Protein AF-0000000072193522 (afdb_homodimer)

Foldseek 3Di:
DDDDPPDDDDDPWWAFKWKWAQAPVRDIATATFRAKDWDDVVLTKIKTKDFCPARSNRRCVNFQWIKIFFAAPVCVVLSVQRHVDGPVVDDSCVVSVWDWDQDPFGRITDTPNGFKMFIFGFDDWDDDDRIIMTMTRTPDMHGHQQQADPVRHGHQLSSFTWTARPVVGDIDTDDDDDDDPPPVVCVVPD/DDDDPPDDDDDPWWAFKWKWAQAPVRDIATATFRAKDWDDVVLTKIKTKDFCVARSNRRCVNFQWIKIFFAAPVCVVLSVQRHVDGPVVDDSCVVSVWDWDQDPFGRITDTPNGFKMFIFGFDDWDDDDRIIMTMTRTPDMHGHQQQADPVRHGHQLSSFTWTARPVVGDIDTDDDDDDDPPPVVCVVPD

Secondary structure (DSSP, 8-state):
-PEEEES----SSEE-EEEEEE-TTS-EEEEEE-SEEEEETTTTEEEEEE-TTSHHHHHHHHHSEEEEEE-BGGGHHHHHHHHHS-TTT--HHHHHT--EEE-SSSSSEEETTSSEEEEEEEEEEEE-SS-EEEEEEEEEEEE-GGGB-TTS-B-HHHH-BPEEETTTTEEEEEEEEEEETTTGGGGGT-/-PEEEES----SSEE-EEEEEE-TTS-EEEEEE-SEEEEETTTTEEEEEE-TTSHHHHHHHHHSEEEEEE-BGGGHHHHHHHHHS-TTT--HHHHHT--EEE-SSSSSEEETTSSEEEEEEEEEEEE-SS-EEEEEEEEEEEE-GGGB-TTS-B-HHHH-BPEEETTTTEEEEEEEEEEETTTGGGGGT-

Nearest PDB structures (foldseek):
  2d5m-assembly1_A-2  TM=9.727E-01  e=1.400E-23  Nitratidesulfovibrio vulgaris str. 'Miyazaki F'
  3bnk-assembly1_A  TM=9.526E-01  e=2.354E-17  Methanosarcina acetivorans
  1eje-assembly1_A-2  TM=9.198E-01  e=7.042E-15  Methanothermobacter thermautotrophicus
  3fge-assembly1_A-2  TM=8.974E-01  e=8.983E-14  Shewanella frigidimarina NCIMB 400
  3e4v-assembly1_B  TM=8.505E-01  e=5.107E-12  Methylobacillus flagellatus KT

Organism: NCBI:txid901

Radius of gyration: 19.43 Å; Cα contacts (8 Å, |Δi|>4): 1117; chains: 2; bounding box: 44×59×45 Å

Structure (mmCIF, N/CA/C/O backbone):
data_AF-0000000072193522-model_v1
#
loop_
_entity.id
_entity.type
_entity.pdbx_description
1 polymer Flavoredoxin
#
loop_
_atom_site.group_PDB
_atom_site.id
_atom_site.type_symbol
_atom_site.label_atom_id
_atom_site.label_alt_id
_atom_site.label_comp_id
_atom_site.label_asym_id
_atom_site.label_entity_id
_atom_site.label_seq_id
_atom_site.pdbx_PDB_ins_code
_atom_site.Cartn_x
_atom_site.Cartn_y
_atom_site.Cartn_z
_atom_site.occupancy
_atom_site.B_iso_or_equiv
_atom_site.auth_seq_id
_atom_site.auth_comp_id
_atom_site.auth_asym_id
_atom_site.auth_atom_id
_atom_site.pdbx_PDB_model_num
ATOM 1 N N . MET A 1 1 ? -17.219 19.438 7.031 1 82.56 1 MET A N 1
ATOM 2 C CA . MET A 1 1 ? -17.172 18.344 7.984 1 82.56 1 MET A CA 1
ATOM 3 C C . MET A 1 1 ? -17.203 17 7.266 1 82.56 1 MET A C 1
ATOM 5 O O . MET A 1 1 ? -18 16.797 6.348 1 82.56 1 MET A O 1
ATOM 9 N N . LYS A 1 2 ? -16.297 16.109 7.566 1 95.44 2 LYS A N 1
ATOM 10 C CA . LYS A 1 2 ? -16.203 14.812 6.906 1 95.44 2 LYS A CA 1
ATOM 11 C C . LYS A 1 2 ? -17.234 13.836 7.457 1 95.44 2 LYS A C 1
ATOM 13 O O . LYS A 1 2 ? -17.562 13.875 8.641 1 95.44 2 LYS A O 1
ATOM 18 N N . LYS A 1 3 ? -17.828 13.07 6.59 1 97.88 3 LYS A N 1
ATOM 19 C CA . LYS A 1 3 ? -18.688 11.977 7.027 1 97.88 3 LYS A CA 1
ATOM 20 C C . LYS A 1 3 ? -17.891 10.891 7.742 1 97.88 3 LYS A C 1
ATOM 22 O O . LYS A 1 3 ? -16.859 10.453 7.25 1 97.88 3 LYS A O 1
ATOM 27 N N . ALA A 1 4 ? -18.391 10.484 8.906 1 98.25 4 ALA A N 1
ATOM 28 C CA . ALA A 1 4 ? -17.766 9.398 9.656 1 98.25 4 ALA A CA 1
ATOM 29 C C . ALA A 1 4 ? -18.219 8.039 9.141 1 98.25 4 ALA A C 1
ATOM 31 O O . ALA A 1 4 ? -19.422 7.773 9.055 1 98.25 4 ALA A O 1
ATOM 32 N N . LEU A 1 5 ? -17.297 7.172 8.812 1 98.19 5 LEU A N 1
ATOM 33 C CA . LEU A 1 5 ? -17.625 5.84 8.312 1 98.19 5 LEU A CA 1
ATOM 34 C C . LEU A 1 5 ? -17.422 4.793 9.406 1 98.19 5 LEU A C 1
ATOM 36 O O . LEU A 1 5 ? -17.766 3.625 9.227 1 98.19 5 LEU A O 1
ATOM 40 N N . GLY A 1 6 ? -16.875 5.18 10.547 1 98.38 6 GLY A N 1
ATOM 41 C CA . GLY A 1 6 ? -16.547 4.227 11.602 1 98.38 6 GLY A CA 1
ATOM 42 C C . GLY A 1 6 ? -15.242 3.502 11.375 1 98.38 6 GLY A C 1
ATOM 43 O O . GLY A 1 6 ? -14.414 3.941 10.578 1 98.38 6 GLY A O 1
ATOM 44 N N . PRO A 1 7 ? -14.961 2.445 12.188 1 98.69 7 PRO A N 1
ATOM 45 C CA . PRO A 1 7 ? -13.719 1.673 12.07 1 98.69 7 PRO A CA 1
ATOM 46 C C . PRO A 1 7 ? -13.742 0.692 10.898 1 98.69 7 PRO A C 1
ATOM 48 O O . PRO A 1 7 ? -14.016 -0.496 11.094 1 98.69 7 PRO A O 1
ATOM 51 N N . VAL A 1 8 ? -13.43 1.144 9.766 1 98.44 8 VAL A N 1
ATOM 52 C CA . VAL A 1 8 ? -13.43 0.326 8.555 1 98.44 8 VAL A CA 1
ATOM 53 C C . VAL A 1 8 ? -12.023 0.281 7.957 1 98.44 8 VAL A C 1
ATOM 55 O O . VAL A 1 8 ? -11.172 1.107 8.297 1 98.44 8 VAL A O 1
ATOM 58 N N . THR A 1 9 ? -11.742 -0.692 7.105 1 98.5 9 THR A N 1
ATOM 59 C CA . THR A 1 9 ? -10.445 -0.867 6.457 1 98.5 9 THR A CA 1
ATOM 60 C C . THR A 1 9 ? -10.43 -0.183 5.094 1 98.5 9 THR A C 1
ATOM 62 O O . THR A 1 9 ? -10.438 -0.851 4.059 1 98.5 9 THR A O 1
ATOM 65 N N . LEU A 1 10 ? -10.43 1.121 5.117 1 98.5 10 LEU A N 1
ATOM 66 C CA . LEU A 1 10 ? -10.469 1.877 3.869 1 98.5 10 LEU A CA 1
ATOM 67 C C . LEU A 1 10 ? -9.305 2.863 3.793 1 98.5 10 LEU A C 1
ATOM 69 O O . LEU A 1 10 ? -9.312 3.889 4.477 1 98.5 10 LEU A O 1
ATOM 73 N N . ALA A 1 11 ? -8.336 2.543 2.977 1 98.5 11 ALA A N 1
ATOM 74 C CA . ALA A 1 11 ? -7.223 3.416 2.607 1 98.5 11 ALA A CA 1
ATOM 75 C C . ALA A 1 11 ? -6.844 3.234 1.142 1 98.5 11 ALA A C 1
ATOM 77 O O . ALA A 1 11 ? -6.863 2.115 0.624 1 98.5 11 ALA A O 1
ATOM 78 N N . TYR A 1 12 ? -6.52 4.309 0.471 1 98.44 12 TYR A N 1
ATOM 79 C CA . TYR A 1 12 ? -6.152 4.23 -0.938 1 98.44 12 TYR A CA 1
ATOM 80 C C . TYR A 1 12 ? -4.746 4.773 -1.165 1 98.44 12 TYR A C 1
ATOM 82 O O . TYR A 1 12 ? -4.301 5.68 -0.458 1 98.44 12 TYR A O 1
ATOM 90 N N . PRO A 1 13 ? -4.07 4.266 -2.146 1 98.06 13 PRO A N 1
ATOM 91 C CA . PRO A 1 13 ? -4.43 3.133 -3.004 1 98.06 13 PRO A CA 1
ATOM 92 C C . PRO A 1 13 ? -4.227 1.784 -2.318 1 98.06 13 PRO A C 1
ATOM 94 O O . PRO A 1 13 ? -3.455 1.685 -1.359 1 98.06 13 PRO A O 1
ATOM 97 N N . MET A 1 14 ? -4.977 0.839 -2.736 1 98.44 14 MET A N 1
ATOM 98 C CA . MET A 1 14 ? -4.742 -0.549 -2.35 1 98.44 14 MET A CA 1
ATOM 99 C C . MET A 1 14 ? -4.254 -1.371 -3.537 1 98.44 14 MET A C 1
ATOM 101 O O . MET A 1 14 ? -4.738 -1.198 -4.66 1 98.44 14 MET A O 1
ATOM 105 N N . PRO A 1 15 ? -3.262 -2.207 -3.289 1 98.44 15 PRO A N 1
ATOM 106 C CA . PRO A 1 15 ? -2.805 -3.098 -4.359 1 98.44 15 PRO A CA 1
ATOM 107 C C . PRO A 1 15 ? -3.732 -4.293 -4.57 1 98.44 15 PRO A C 1
ATOM 109 O O . PRO A 1 15 ? -4.648 -4.516 -3.773 1 98.44 15 PRO A O 1
ATOM 112 N N . ALA A 1 16 ? -3.576 -4.945 -5.66 1 98.38 16 ALA A N 1
ATOM 113 C CA . ALA A 1 16 ? -4.023 -6.316 -5.887 1 98.38 16 ALA A CA 1
ATOM 114 C C . ALA A 1 16 ? -2.85 -7.23 -6.219 1 98.38 16 ALA A C 1
ATOM 116 O O . ALA A 1 16 ? -2.699 -7.672 -7.363 1 98.38 16 ALA A O 1
ATOM 117 N N . PHE A 1 17 ? -2.105 -7.562 -5.203 1 98.81 17 PHE A N 1
ATOM 118 C CA . PHE A 1 17 ? -0.928 -8.406 -5.363 1 98.81 17 PHE A CA 1
ATOM 119 C C . PHE A 1 17 ? -1.33 -9.852 -5.633 1 98.81 17 PHE A C 1
ATOM 121 O O . PHE A 1 17 ? -2.379 -10.305 -5.168 1 98.81 17 PHE A O 1
ATOM 128 N N . LEU A 1 18 ? -0.507 -10.539 -6.359 1 98.75 18 LEU A N 1
ATOM 129 C CA . LEU A 1 18 ? -0.5 -12 -6.32 1 98.75 18 LEU A CA 1
ATOM 130 C C . LEU A 1 18 ? 0.652 -12.516 -5.461 1 98.75 18 LEU A C 1
ATOM 132 O O . LEU A 1 18 ? 1.818 -12.391 -5.844 1 98.75 18 LEU A O 1
ATOM 136 N N . VAL A 1 19 ? 0.323 -13.016 -4.312 1 98.88 19 VAL A N 1
ATOM 137 C CA . VAL A 1 19 ? 1.324 -13.617 -3.438 1 98.88 19 VAL A CA 1
ATOM 138 C C . VAL A 1 19 ? 1.478 -15.102 -3.771 1 98.88 19 VAL A C 1
ATOM 140 O O . VAL A 1 19 ? 0.492 -15.844 -3.805 1 98.88 19 VAL A O 1
ATOM 143 N N . ALA A 1 20 ? 2.701 -15.531 -4.055 1 98.75 20 ALA A N 1
ATOM 144 C CA . ALA A 1 20 ? 2.955 -16.906 -4.488 1 98.75 20 ALA A CA 1
ATOM 145 C C . ALA A 1 20 ? 3.916 -17.609 -3.535 1 98.75 20 ALA A C 1
ATOM 147 O O . ALA A 1 20 ? 4.844 -17 -3.008 1 98.75 20 ALA A O 1
ATOM 148 N N . ALA A 1 21 ? 3.703 -18.844 -3.322 1 98.62 21 ALA A N 1
ATOM 149 C CA . ALA A 1 21 ? 4.531 -19.703 -2.471 1 98.62 21 ALA A CA 1
ATOM 150 C C . ALA A 1 21 ? 4.379 -21.172 -2.852 1 98.62 21 ALA A C 1
ATOM 152 O O . ALA A 1 21 ? 3.414 -21.547 -3.518 1 98.62 21 ALA A O 1
ATOM 153 N N . TYR A 1 22 ? 5.406 -21.984 -2.549 1 98 22 TYR A N 1
ATOM 154 C CA . TYR A 1 22 ? 5.25 -23.438 -2.594 1 98 22 TYR A CA 1
ATOM 155 C C . TYR A 1 22 ? 4.617 -23.953 -1.309 1 98 22 TYR A C 1
ATOM 157 O O . TYR A 1 22 ? 5.004 -23.547 -0.21 1 98 22 TYR A O 1
ATOM 165 N N . ASP A 1 23 ? 3.662 -24.828 -1.468 1 94.75 23 ASP A N 1
ATOM 166 C CA . ASP A 1 23 ? 3.094 -25.438 -0.27 1 94.75 23 ASP A CA 1
ATOM 167 C C . ASP A 1 23 ? 4 -26.547 0.262 1 94.75 23 ASP A C 1
ATOM 169 O O . ASP A 1 23 ? 5.129 -26.703 -0.202 1 94.75 23 ASP A O 1
ATOM 173 N N . GLU A 1 24 ? 3.57 -27.219 1.3 1 92.06 24 GLU A N 1
ATOM 174 C CA . GLU A 1 24 ? 4.383 -28.219 1.976 1 92.06 24 GLU A CA 1
ATOM 175 C C . GLU A 1 24 ? 4.801 -29.328 1.013 1 92.06 24 GLU A C 1
ATOM 177 O O . GLU A 1 24 ? 5.863 -29.938 1.177 1 92.06 24 GLU A O 1
ATOM 182 N N . GLU A 1 25 ? 4.066 -29.562 -0.003 1 93.06 25 GLU A N 1
ATOM 183 C CA . GLU A 1 25 ? 4.34 -30.625 -0.962 1 93.06 25 GLU A CA 1
ATOM 184 C C . GLU A 1 25 ? 5.137 -30.109 -2.156 1 93.06 25 GLU A C 1
ATOM 186 O O . GLU A 1 25 ? 5.453 -30.859 -3.076 1 93.06 25 GLU A O 1
ATOM 191 N N . GLY A 1 26 ? 5.395 -28.844 -2.139 1 94.75 26 GLY A N 1
ATOM 192 C CA . GLY A 1 26 ? 6.184 -28.266 -3.213 1 94.75 26 GLY A CA 1
ATOM 193 C C . GLY A 1 26 ? 5.344 -27.812 -4.395 1 94.75 26 GLY A C 1
ATOM 194 O O . GLY A 1 26 ? 5.879 -27.5 -5.465 1 94.75 26 GLY A O 1
ATOM 195 N N . LYS A 1 27 ? 4.078 -27.781 -4.223 1 95.5 27 LYS A N 1
ATOM 196 C CA . LYS A 1 27 ? 3.189 -27.297 -5.273 1 95.5 27 LYS A CA 1
ATOM 197 C C . LYS A 1 27 ? 3.053 -25.781 -5.234 1 95.5 27 LYS A C 1
ATOM 199 O O . LYS A 1 27 ? 2.906 -25.188 -4.16 1 95.5 27 LYS A O 1
ATOM 204 N N . ALA A 1 28 ? 3.086 -25.188 -6.441 1 97.12 28 ALA A N 1
ATOM 205 C CA . ALA A 1 28 ? 2.955 -23.734 -6.547 1 97.12 28 ALA A CA 1
ATOM 206 C C . ALA A 1 28 ? 1.523 -23.281 -6.258 1 97.12 28 ALA A C 1
ATOM 208 O O . ALA A 1 28 ? 0.567 -23.922 -6.707 1 97.12 28 ALA A O 1
ATOM 209 N N . ASN A 1 29 ? 1.385 -22.25 -5.449 1 96.88 29 ASN A N 1
ATOM 210 C CA . ASN A 1 29 ? 0.102 -21.625 -5.148 1 96.88 29 ASN A CA 1
ATOM 211 C C . ASN A 1 29 ? 0.194 -20.094 -5.199 1 96.88 29 ASN A C 1
ATOM 213 O O . ASN A 1 29 ? 1.269 -19.531 -4.996 1 96.88 29 ASN A O 1
ATOM 217 N N . ILE A 1 30 ? -0.976 -19.484 -5.555 1 97.56 30 ILE A N 1
ATOM 218 C CA . ILE A 1 30 ? -1.055 -18.031 -5.539 1 97.56 30 ILE A CA 1
ATOM 219 C C . ILE A 1 30 ? -2.34 -17.594 -4.844 1 97.56 30 ILE A C 1
ATOM 221 O O . ILE A 1 30 ? -3.303 -18.359 -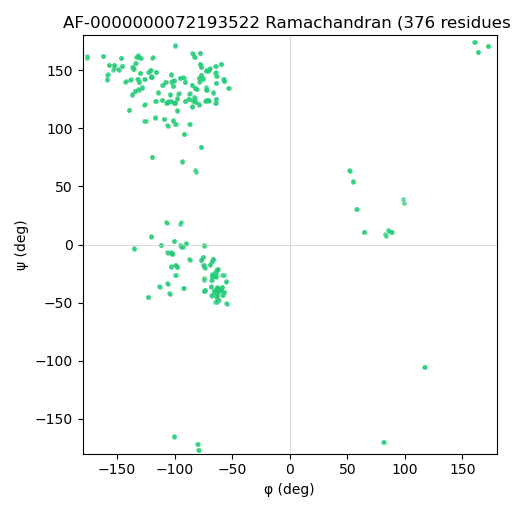4.758 1 97.56 30 ILE A O 1
ATOM 225 N N . MET A 1 31 ? -2.342 -16.438 -4.355 1 97.5 31 MET A N 1
ATOM 226 C CA . MET A 1 31 ? -3.549 -15.766 -3.875 1 97.5 31 MET A CA 1
ATOM 227 C C . MET A 1 31 ? -3.479 -14.258 -4.137 1 97.5 31 MET A C 1
ATOM 229 O O . MET A 1 31 ? -2.389 -13.703 -4.27 1 97.5 31 MET A O 1
ATOM 233 N N . THR A 1 32 ? -4.656 -13.672 -4.254 1 98.12 32 THR A N 1
ATOM 234 C CA . THR A 1 32 ? -4.742 -12.219 -4.363 1 98.12 32 THR A CA 1
ATOM 235 C C . THR A 1 32 ? -4.801 -11.578 -2.98 1 98.12 32 THR A C 1
ATOM 237 O O . THR A 1 32 ? -5.551 -12.023 -2.113 1 98.12 32 THR A O 1
ATOM 240 N N . ALA A 1 33 ? -3.99 -10.609 -2.711 1 98.44 33 ALA A N 1
ATOM 241 C CA . ALA A 1 33 ? -3.957 -9.867 -1.454 1 98.44 33 ALA A CA 1
ATOM 242 C C . ALA A 1 33 ? -3.951 -8.359 -1.705 1 98.44 33 ALA A C 1
ATOM 244 O O . ALA A 1 33 ? -3.176 -7.863 -2.527 1 98.44 33 ALA A O 1
ATOM 245 N N . ALA A 1 34 ? -4.785 -7.656 -0.994 1 98.38 34 ALA A N 1
ATOM 246 C CA . ALA A 1 34 ? -4.871 -6.207 -1.129 1 98.38 34 ALA A CA 1
ATOM 247 C C . ALA A 1 34 ? -4.152 -5.504 0.02 1 98.38 34 ALA A C 1
ATOM 249 O O . ALA A 1 34 ? -4.039 -4.277 0.03 1 98.38 34 ALA A O 1
ATOM 250 N N . TRP A 1 35 ? -3.73 -6.262 1 1 98.56 35 TRP A N 1
ATOM 251 C CA . TRP A 1 35 ? -3.102 -5.695 2.189 1 98.56 35 TRP A CA 1
ATOM 252 C C . TRP A 1 35 ? -1.598 -5.945 2.182 1 98.56 35 TRP A C 1
ATOM 254 O O . TRP A 1 35 ? -1.139 -7.023 2.564 1 98.56 35 TRP A O 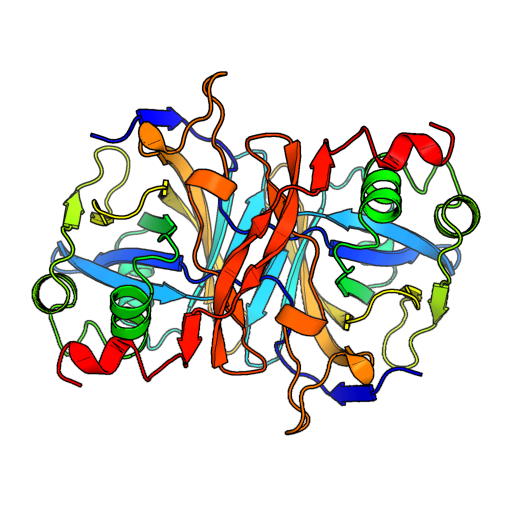1
ATOM 264 N N . GLY A 1 36 ? -0.852 -4.855 1.824 1 98 36 GLY A N 1
ATOM 265 C CA . GLY A 1 36 ? 0.596 -4.977 1.771 1 98 36 GLY A CA 1
ATOM 266 C C . GLY A 1 36 ? 1.275 -3.752 1.187 1 98 36 GLY A C 1
ATOM 267 O O . GLY A 1 36 ? 0.607 -2.834 0.705 1 98 36 GLY A O 1
ATOM 268 N N . GLY A 1 37 ? 2.543 -3.756 1.296 1 98.62 37 GLY A N 1
ATOM 269 C CA . GLY A 1 37 ? 3.381 -2.682 0.787 1 98.62 37 GLY A CA 1
ATOM 270 C C . GLY A 1 37 ? 4.785 -2.695 1.361 1 98.62 37 GLY A C 1
ATOM 271 O O . GLY A 1 37 ? 5.051 -3.385 2.35 1 98.62 37 GLY A O 1
ATOM 272 N N . ILE A 1 38 ? 5.656 -1.923 0.701 1 98.88 38 ILE A N 1
ATOM 273 C CA . ILE A 1 38 ? 7.023 -1.783 1.192 1 98.88 38 ILE A CA 1
ATOM 274 C C . ILE A 1 38 ? 7.004 -1.27 2.631 1 98.88 38 ILE A C 1
ATOM 276 O O . ILE A 1 38 ? 6.219 -0.383 2.969 1 98.88 38 ILE A O 1
ATOM 280 N N . CYS A 1 39 ? 7.984 -1.863 3.479 1 98.88 39 CYS A N 1
ATOM 281 C CA . CYS A 1 39 ? 7.898 -1.456 4.875 1 98.88 39 CYS A CA 1
ATOM 282 C C . CYS A 1 39 ? 9.281 -1.139 5.438 1 98.88 39 CYS A C 1
ATOM 284 O O . CYS A 1 39 ? 9.398 -0.669 6.57 1 98.88 39 CYS A O 1
ATOM 286 N N . CYS A 1 40 ? 10.344 -1.332 4.648 1 98.81 40 CYS A N 1
ATOM 287 C CA . CYS A 1 40 ? 11.688 -1.03 5.125 1 98.81 40 CYS A CA 1
ATOM 288 C C . CYS A 1 40 ? 12.648 -0.821 3.957 1 98.81 40 CYS A C 1
ATOM 290 O O . CYS A 1 40 ? 12.586 -1.543 2.961 1 98.81 40 CYS A O 1
ATOM 292 N N . SER A 1 41 ? 13.578 0.129 4.094 1 98.56 41 SER A N 1
ATOM 293 C CA . SER A 1 41 ? 14.547 0.401 3.037 1 98.56 41 SER A CA 1
ATOM 294 C C . SER A 1 41 ? 15.828 -0.403 3.242 1 98.56 41 SER A C 1
ATOM 296 O O . SER A 1 41 ? 16.438 -0.856 2.275 1 98.56 41 SER A O 1
ATOM 298 N N . ASN A 1 42 ? 16.141 -0.499 4.461 1 98.56 42 ASN A N 1
ATOM 299 C CA . ASN A 1 42 ? 17.359 -1.226 4.801 1 98.56 42 ASN A CA 1
ATOM 300 C C . ASN A 1 42 ? 17.156 -2.094 6.039 1 98.56 42 ASN A C 1
ATOM 302 O O . ASN A 1 42 ? 17.141 -1.586 7.164 1 98.56 42 ASN A O 1
ATOM 306 N N . PRO A 1 43 ? 17.266 -3.482 5.844 1 98.62 43 PRO A N 1
ATOM 307 C CA . PRO A 1 43 ? 17.203 -4.125 4.527 1 98.62 43 PRO A CA 1
ATOM 308 C C . PRO A 1 43 ? 15.875 -3.857 3.812 1 98.62 43 PRO A C 1
ATOM 310 O O . PRO A 1 43 ? 14.875 -3.525 4.453 1 98.62 43 PRO A O 1
ATOM 313 N N . PRO A 1 44 ? 15.906 -3.945 2.459 1 98.88 44 PRO A N 1
ATOM 314 C CA . PRO A 1 44 ? 14.633 -3.771 1.752 1 98.88 44 PRO A CA 1
ATOM 315 C C . PRO A 1 44 ? 13.617 -4.867 2.082 1 98.88 44 PRO A C 1
ATOM 317 O O . PRO A 1 44 ? 13.922 -6.055 1.937 1 98.88 44 PRO A O 1
ATOM 320 N N . CYS A 1 45 ? 12.422 -4.465 2.533 1 98.94 45 CYS A N 1
ATOM 321 C CA . CYS A 1 45 ? 11.398 -5.422 2.926 1 98.94 45 CYS A CA 1
ATOM 322 C C . CYS A 1 45 ? 10.031 -5 2.4 1 98.94 45 CYS A C 1
ATOM 324 O O . CYS A 1 45 ? 9.773 -3.812 2.199 1 98.94 45 CYS A O 1
ATOM 326 N N . ILE A 1 46 ? 9.195 -5.992 2.197 1 98.94 46 ILE A N 1
ATOM 327 C CA . ILE A 1 46 ? 7.781 -5.797 1.919 1 98.94 46 ILE A CA 1
ATOM 328 C C . ILE A 1 46 ? 6.941 -6.605 2.91 1 98.94 46 ILE A C 1
ATOM 330 O O . ILE A 1 46 ? 7.332 -7.703 3.309 1 98.94 46 ILE A O 1
ATOM 334 N N . ALA A 1 47 ? 5.836 -6.012 3.311 1 98.88 47 ALA A N 1
ATOM 335 C CA . ALA A 1 47 ? 4.887 -6.711 4.176 1 98.88 47 ALA A CA 1
ATOM 336 C C . ALA A 1 47 ? 3.623 -7.094 3.408 1 98.88 47 ALA A C 1
ATOM 338 O O . ALA A 1 47 ? 3.137 -6.32 2.576 1 98.88 47 ALA A O 1
ATOM 339 N N . VAL A 1 48 ? 3.09 -8.297 3.656 1 98.94 48 VAL A N 1
ATOM 340 C CA . VAL A 1 48 ? 1.77 -8.719 3.197 1 98.94 48 VAL A CA 1
ATOM 341 C C . VAL A 1 48 ? 0.988 -9.32 4.359 1 98.94 48 VAL A C 1
ATOM 343 O O . VAL A 1 48 ? 1.557 -10.023 5.203 1 98.94 48 VAL A O 1
ATOM 346 N N . SER A 1 49 ? -0.278 -9.039 4.461 1 98.94 49 SER A N 1
ATOM 347 C CA . SER A 1 49 ? -1.122 -9.547 5.539 1 98.94 49 SER A CA 1
ATOM 348 C C . SER A 1 49 ? -2.133 -10.562 5.02 1 98.94 49 SER A C 1
ATOM 350 O O . SER A 1 49 ? -2.926 -10.258 4.129 1 98.94 49 SER A O 1
ATOM 352 N N . LEU A 1 50 ? -2.123 -11.727 5.578 1 98.75 50 LEU A N 1
ATOM 353 C CA . LEU A 1 50 ? -2.959 -12.836 5.137 1 98.75 50 LEU A CA 1
ATOM 354 C C . LEU A 1 50 ? -3.709 -13.453 6.312 1 98.75 50 LEU A C 1
ATOM 356 O O . LEU A 1 50 ? -3.191 -13.5 7.43 1 98.75 50 LEU A O 1
ATOM 360 N N . ARG A 1 51 ? -4.848 -13.93 6.062 1 98.38 51 ARG A N 1
ATOM 361 C CA . ARG A 1 51 ? -5.586 -14.672 7.078 1 98.38 51 ARG A CA 1
ATOM 362 C C . ARG A 1 51 ? -5.043 -16.094 7.227 1 98.38 51 ARG A C 1
ATOM 364 O O . ARG A 1 51 ? -4.676 -16.719 6.238 1 98.38 51 ARG A O 1
ATOM 371 N N . PRO A 1 52 ? -5.078 -16.594 8.422 1 97.38 52 PRO A N 1
ATOM 372 C CA . PRO A 1 52 ? -4.504 -17.922 8.68 1 97.38 52 PRO A CA 1
ATOM 373 C C . PRO A 1 52 ? -5.219 -19.031 7.918 1 97.38 52 PRO A C 1
ATOM 375 O O . PRO A 1 52 ? -4.633 -20.094 7.672 1 97.38 52 PRO A O 1
ATOM 378 N N . GLU A 1 53 ? -6.469 -18.812 7.477 1 95.81 53 GLU A N 1
ATOM 379 C CA . GLU A 1 53 ? -7.246 -19.844 6.797 1 95.81 53 GLU A CA 1
ATOM 380 C C . GLU A 1 53 ? -6.793 -20.016 5.352 1 95.81 53 GLU A C 1
ATOM 382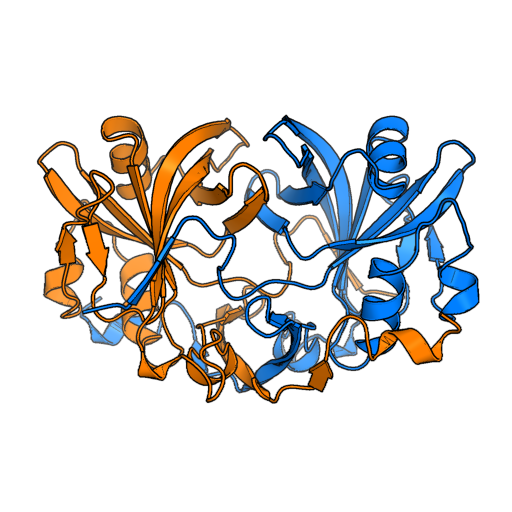 O O . GLU A 1 53 ? -7.148 -21 4.695 1 95.81 53 GLU A O 1
ATOM 387 N N . ARG A 1 54 ? -6.031 -19.078 4.887 1 95.19 54 ARG A N 1
ATOM 388 C CA . ARG A 1 54 ? -5.598 -19.125 3.496 1 95.19 54 ARG A CA 1
ATOM 389 C C . ARG A 1 54 ? -4.5 -20.172 3.305 1 95.19 54 ARG A C 1
ATOM 391 O O . ARG A 1 54 ? -3.617 -20.312 4.156 1 95.19 54 ARG A O 1
ATOM 398 N N . TRP A 1 55 ? -4.52 -20.875 2.17 1 95.88 55 TRP A N 1
ATOM 399 C CA . TRP A 1 55 ? -3.525 -21.875 1.838 1 95.88 55 TRP A CA 1
ATOM 400 C C . TRP A 1 55 ? -2.135 -21.266 1.726 1 95.88 55 TRP A C 1
ATOM 402 O O . TRP A 1 55 ? -1.146 -21.859 2.154 1 95.88 55 TRP A O 1
ATOM 412 N N . THR A 1 56 ? -2.064 -20.109 1.164 1 97.12 56 THR A N 1
ATOM 413 C CA . THR A 1 56 ? -0.8 -19.391 0.996 1 97.12 56 THR A CA 1
ATOM 414 C C . THR A 1 56 ? -0.178 -19.078 2.352 1 97.12 56 THR A C 1
ATOM 416 O O . THR A 1 56 ? 1.046 -19.094 2.498 1 97.12 56 THR A O 1
ATOM 419 N N . HIS A 1 57 ? -1.031 -18.75 3.355 1 98.19 57 HIS A N 1
ATOM 420 C CA . HIS A 1 57 ? -0.544 -18.516 4.711 1 98.19 57 HIS A CA 1
ATOM 421 C C . HIS A 1 57 ? 0.249 -19.719 5.223 1 98.19 57 HIS A C 1
ATOM 423 O O . HIS A 1 57 ? 1.387 -19.562 5.672 1 98.19 57 HIS A O 1
ATOM 429 N N . LYS A 1 58 ? -0.304 -20.891 5.117 1 97.38 58 LYS A N 1
ATOM 430 C CA . LYS A 1 58 ? 0.336 -22.125 5.562 1 97.38 58 LYS A CA 1
ATOM 431 C C . LYS A 1 58 ? 1.618 -22.391 4.781 1 97.38 58 LYS A C 1
ATOM 433 O O . LYS A 1 58 ? 2.613 -22.844 5.348 1 97.38 58 LYS A O 1
ATOM 438 N N . ALA A 1 59 ? 1.565 -22.109 3.527 1 97.94 59 ALA A N 1
ATOM 439 C CA . ALA A 1 59 ? 2.727 -22.312 2.666 1 97.94 59 ALA A CA 1
ATOM 440 C C . ALA A 1 59 ? 3.898 -21.453 3.109 1 97.94 59 ALA A C 1
ATOM 442 O O . ALA A 1 59 ? 5.031 -21.922 3.207 1 97.94 59 ALA A O 1
ATOM 443 N N . ILE A 1 60 ? 3.658 -20.125 3.369 1 98.62 60 ILE A N 1
ATOM 444 C CA . ILE A 1 60 ? 4.699 -19.188 3.762 1 98.62 60 ILE A CA 1
ATOM 445 C C . ILE A 1 60 ? 5.293 -19.609 5.105 1 98.62 60 ILE A C 1
ATOM 447 O O . ILE A 1 60 ? 6.508 -19.531 5.305 1 98.62 60 ILE A O 1
ATOM 451 N N . VAL A 1 61 ? 4.426 -20.047 6.012 1 97.94 61 VAL A N 1
ATOM 452 C CA . VAL A 1 61 ? 4.891 -20.484 7.32 1 97.94 61 VAL A CA 1
ATOM 453 C C . VAL A 1 61 ? 5.805 -21.703 7.164 1 97.94 61 VAL A C 1
ATOM 455 O O . VAL A 1 61 ? 6.855 -21.781 7.797 1 97.94 61 VAL A O 1
ATOM 458 N N . ALA A 1 62 ? 5.469 -22.594 6.289 1 97 62 ALA A N 1
ATOM 459 C CA . ALA A 1 62 ? 6.195 -23.844 6.109 1 97 62 ALA A CA 1
ATOM 460 C C . ALA A 1 62 ? 7.516 -23.609 5.383 1 97 62 ALA A C 1
ATOM 462 O O . ALA A 1 62 ? 8.531 -24.234 5.715 1 97 62 ALA A O 1
ATOM 463 N N . ARG A 1 63 ? 7.539 -22.719 4.363 1 97.62 63 ARG A N 1
ATOM 464 C CA . ARG A 1 63 ? 8.672 -22.625 3.443 1 97.62 63 ARG A CA 1
ATOM 465 C C . ARG A 1 63 ? 9.531 -21.406 3.771 1 97.62 63 ARG A C 1
ATOM 467 O O . ARG A 1 63 ? 10.672 -21.312 3.314 1 97.62 63 ARG A O 1
ATOM 474 N N . ARG A 1 64 ? 9.016 -20.5 4.48 1 98.5 64 ARG A N 1
ATOM 475 C CA . ARG A 1 64 ? 9.68 -19.266 4.91 1 98.5 64 ARG A CA 1
ATOM 476 C C . ARG A 1 64 ? 10.172 -18.469 3.715 1 98.5 64 ARG A C 1
ATOM 478 O O . ARG A 1 64 ? 11.234 -17.844 3.775 1 98.5 64 ARG A O 1
ATOM 485 N N . ALA A 1 65 ? 9.508 -18.547 2.582 1 98.88 65 ALA A N 1
ATOM 486 C CA . ALA A 1 65 ? 9.75 -17.781 1.36 1 98.88 65 ALA A CA 1
ATOM 487 C C . ALA A 1 65 ? 8.453 -17.547 0.595 1 98.88 65 ALA A C 1
ATOM 489 O O . ALA A 1 65 ? 7.523 -18.344 0.671 1 98.88 65 ALA A O 1
ATOM 490 N N . PHE A 1 66 ? 8.383 -16.469 -0.135 1 98.94 66 PHE A N 1
ATOM 491 C CA . PHE A 1 66 ? 7.25 -16.125 -0.993 1 98.94 66 PHE A CA 1
ATOM 492 C C . PHE A 1 66 ? 7.637 -15.07 -2.014 1 98.94 66 PHE A C 1
ATOM 494 O O . PHE A 1 66 ? 8.695 -14.445 -1.9 1 98.94 66 PHE A O 1
ATOM 501 N N . THR A 1 67 ? 6.898 -14.922 -3.025 1 98.94 67 THR A N 1
ATOM 502 C CA . THR A 1 67 ? 7.043 -13.805 -3.953 1 98.94 67 THR A CA 1
ATOM 503 C C . THR A 1 67 ? 5.801 -12.922 -3.936 1 98.94 67 THR A C 1
ATOM 505 O O . THR A 1 67 ? 4.711 -13.383 -3.59 1 98.94 67 THR A O 1
ATOM 508 N N . VAL A 1 68 ? 5.961 -11.695 -4.152 1 98.94 68 VAL A N 1
ATOM 509 C CA . VAL A 1 68 ? 4.891 -10.734 -4.398 1 98.94 68 VAL A CA 1
ATOM 510 C C . VAL A 1 68 ? 4.918 -10.289 -5.859 1 98.94 68 VAL A C 1
ATOM 512 O O . VAL A 1 68 ? 5.812 -9.547 -6.273 1 98.94 68 VAL A O 1
ATOM 515 N N . CYS A 1 69 ? 3.951 -10.742 -6.586 1 98.94 69 CYS A N 1
ATOM 516 C CA . CYS A 1 69 ? 3.828 -10.383 -7.992 1 98.94 69 CYS A CA 1
ATOM 517 C C . CYS A 1 69 ? 2.85 -9.227 -8.18 1 98.94 69 CYS A C 1
ATOM 519 O O . CYS A 1 69 ? 1.758 -9.234 -7.605 1 98.94 69 CYS A O 1
ATOM 521 N N . VAL A 1 70 ? 3.297 -8.219 -8.914 1 98.88 70 VAL A N 1
ATOM 522 C CA . VAL A 1 70 ? 2.473 -7.051 -9.211 1 98.88 70 VAL A CA 1
ATOM 523 C C . VAL A 1 70 ? 1.865 -7.188 -10.609 1 98.88 70 VAL A C 1
ATOM 525 O O . VAL A 1 70 ? 2.541 -6.953 -11.609 1 98.88 70 VAL A O 1
ATOM 528 N N . PRO A 1 71 ? 0.576 -7.523 -10.672 1 98.69 71 PRO A N 1
ATOM 529 C CA . PRO A 1 71 ? -0.07 -7.668 -11.977 1 98.69 71 PRO A CA 1
ATOM 530 C C . PRO A 1 71 ? -0.43 -6.328 -12.617 1 98.69 71 PRO A C 1
ATOM 532 O O . PRO A 1 71 ? -0.557 -5.324 -11.914 1 98.69 71 PRO A O 1
ATOM 535 N N . SER A 1 72 ? -0.535 -6.344 -13.93 1 98.31 72 SER A N 1
ATOM 536 C CA . SER A 1 72 ? -1.021 -5.176 -14.656 1 98.31 72 SER A CA 1
ATOM 537 C C . SER A 1 72 ? -2.545 -5.152 -14.711 1 98.31 72 SER A C 1
ATOM 539 O O . SER A 1 72 ? -3.195 -6.164 -14.445 1 98.31 72 SER A O 1
ATOM 541 N N . ALA A 1 73 ? -3.035 -3.996 -15.062 1 98.06 73 ALA A N 1
ATOM 542 C CA . ALA A 1 73 ? -4.473 -3.799 -15.211 1 98.06 73 ALA A CA 1
ATOM 543 C C . ALA A 1 73 ? -5.066 -4.805 -16.188 1 98.06 73 ALA A C 1
ATOM 545 O O . ALA A 1 73 ? -6.211 -5.234 -16.031 1 98.06 73 ALA A O 1
ATOM 546 N N . ALA A 1 74 ? -4.348 -5.238 -17.188 1 96.38 74 ALA A N 1
ATOM 547 C CA . ALA A 1 74 ? -4.809 -6.172 -18.219 1 96.38 74 ALA A CA 1
ATOM 548 C C . ALA A 1 74 ? -5.078 -7.551 -17.625 1 96.38 74 ALA A C 1
ATOM 550 O O . ALA A 1 74 ? -5.75 -8.383 -18.234 1 96.38 74 ALA A O 1
ATOM 551 N N . GLN A 1 75 ? -4.645 -7.781 -16.438 1 97.12 75 GLN A N 1
ATOM 552 C CA . GLN A 1 75 ? -4.73 -9.102 -15.82 1 97.12 75 GLN A CA 1
ATOM 553 C C . GLN A 1 75 ? -5.801 -9.141 -14.734 1 97.12 75 GLN A C 1
ATOM 555 O O . GLN A 1 75 ? -5.797 -10.039 -13.883 1 97.12 75 GLN A O 1
ATOM 560 N N . ALA A 1 76 ? -6.707 -8.219 -14.742 1 97.75 76 ALA A N 1
ATOM 561 C CA . ALA A 1 76 ? -7.688 -8.031 -13.672 1 97.75 76 ALA A CA 1
ATOM 562 C C . ALA A 1 76 ? -8.508 -9.297 -13.453 1 97.75 76 ALA A C 1
ATOM 564 O O . ALA A 1 76 ? -8.75 -9.695 -12.312 1 97.75 76 ALA A O 1
ATOM 565 N N . ALA A 1 77 ? -8.898 -9.961 -14.5 1 96.44 77 ALA A N 1
ATOM 566 C CA . ALA A 1 77 ? -9.773 -11.125 -14.375 1 96.44 77 ALA A CA 1
ATOM 567 C C . ALA A 1 77 ? -9.047 -12.281 -13.695 1 96.44 77 ALA A C 1
ATOM 569 O O . ALA A 1 77 ? -9.617 -12.961 -12.836 1 96.44 77 ALA A O 1
ATOM 570 N N . MET A 1 78 ? -7.844 -12.531 -14.062 1 95.38 78 MET A N 1
ATOM 571 C CA . MET A 1 78 ? -7.055 -13.617 -13.477 1 95.38 78 MET A CA 1
ATOM 572 C C . MET A 1 78 ? -6.762 -13.336 -12.008 1 95.38 78 MET A C 1
ATOM 574 O O . MET A 1 78 ? -6.812 -14.242 -11.172 1 95.38 78 MET A O 1
ATOM 578 N N . VAL A 1 79 ? -6.445 -12.062 -11.711 1 96.88 79 VAL A N 1
ATOM 579 C CA . VAL A 1 79 ? -6.164 -11.648 -10.336 1 96.88 79 VAL A CA 1
ATOM 580 C C . VAL A 1 79 ? -7.414 -11.836 -9.477 1 96.88 79 VAL A C 1
ATOM 582 O O . VAL A 1 79 ? -7.336 -12.352 -8.359 1 96.88 79 VAL A O 1
ATOM 585 N N . ASP A 1 80 ? -8.531 -11.422 -10.008 1 96.81 80 ASP A N 1
ATOM 586 C CA . ASP A 1 80 ? -9.812 -11.578 -9.32 1 96.81 80 ASP A CA 1
ATOM 587 C C . ASP A 1 80 ? -10.094 -13.047 -9.016 1 96.81 80 ASP A C 1
ATOM 589 O O . ASP A 1 80 ? -10.445 -13.398 -7.883 1 96.81 80 ASP A O 1
ATOM 593 N N . PHE A 1 81 ? -9.859 -13.945 -9.945 1 95.31 81 PHE A N 1
ATOM 594 C CA . PHE A 1 81 ? -10.094 -15.375 -9.805 1 95.31 81 PHE A CA 1
ATOM 595 C C . PHE A 1 81 ? -9.219 -15.961 -8.703 1 95.31 81 PHE A C 1
ATOM 597 O O . PHE A 1 81 ? -9.695 -16.719 -7.855 1 95.31 81 PHE A O 1
ATOM 604 N N . ALA A 1 82 ? -7.98 -15.547 -8.688 1 94.69 82 ALA A N 1
ATOM 605 C CA . ALA A 1 82 ? -7.016 -16.078 -7.723 1 94.69 82 ALA A CA 1
ATOM 606 C C . ALA A 1 82 ? -7.414 -15.719 -6.293 1 94.69 82 ALA A C 1
ATOM 608 O O . ALA A 1 82 ? -7.051 -16.422 -5.348 1 94.69 82 ALA A O 1
ATOM 609 N N . GLY A 1 83 ? -8.18 -14.656 -6.094 1 94 83 GLY A N 1
ATOM 610 C CA . GLY A 1 83 ? -8.641 -14.242 -4.773 1 94 83 GLY A CA 1
ATOM 611 C C . GLY A 1 83 ? -9.93 -14.922 -4.359 1 94 83 GLY A C 1
ATOM 612 O O . GLY A 1 83 ? -10.297 -14.906 -3.182 1 94 83 GLY A O 1
ATOM 613 N N . MET A 1 84 ? -10.57 -15.547 -5.297 1 91.56 84 MET A N 1
ATOM 614 C CA . MET A 1 84 ? -11.898 -16.094 -5.043 1 91.56 84 MET A CA 1
ATOM 615 C C . MET A 1 84 ? -11.82 -17.594 -4.75 1 91.56 84 MET A C 1
ATOM 617 O O . MET A 1 84 ? -12.742 -18.156 -4.168 1 91.56 84 MET A O 1
ATOM 621 N N . VAL A 1 85 ? -10.734 -18.203 -5.109 1 88.19 85 VAL A N 1
ATOM 622 C CA . VAL A 1 85 ? -10.617 -19.656 -5.004 1 88.19 85 VAL A CA 1
ATOM 623 C C . VAL A 1 85 ? -9.461 -20.016 -4.07 1 88.19 85 VAL A C 1
ATOM 625 O O . VAL A 1 85 ? -8.422 -19.344 -4.07 1 88.19 85 VAL A O 1
ATOM 628 N N . SER A 1 86 ? -9.719 -21.109 -3.348 1 87.19 86 SER A N 1
ATOM 629 C CA . SER A 1 86 ? -8.664 -21.594 -2.469 1 87.19 86 SER A CA 1
ATOM 630 C C . SER A 1 86 ? -7.766 -22.609 -3.186 1 87.19 86 SER A C 1
ATOM 632 O O . SER A 1 86 ? -8.25 -23.438 -3.951 1 87.19 86 SER A O 1
ATOM 634 N N . GLY A 1 87 ? -6.5 -22.469 -2.898 1 82 87 GLY A N 1
ATOM 635 C CA . GLY A 1 87 ? -5.551 -23.438 -3.422 1 82 87 GLY A CA 1
ATOM 636 C C . GLY A 1 87 ? -5.793 -24.844 -2.916 1 82 87 GLY A C 1
ATOM 637 O O . GLY A 1 87 ? -5.309 -25.812 -3.506 1 82 87 GLY A O 1
ATOM 638 N N . ALA A 1 88 ? -6.457 -24.922 -1.84 1 82.25 88 ALA A N 1
ATOM 639 C CA . ALA A 1 88 ? -6.809 -26.234 -1.312 1 82.25 88 ALA A CA 1
ATOM 640 C C . ALA A 1 88 ? -7.75 -26.969 -2.262 1 82.25 88 ALA A C 1
ATOM 642 O O . ALA A 1 88 ? -7.77 -28.203 -2.293 1 82.25 88 ALA A O 1
ATOM 643 N N . ARG A 1 89 ? -8.523 -26.203 -3.041 1 81 89 ARG A N 1
ATOM 644 C CA . ARG A 1 89 ? -9.609 -26.797 -3.812 1 81 89 ARG A CA 1
ATOM 645 C C . ARG A 1 89 ? -9.258 -26.859 -5.293 1 81 89 ARG A C 1
ATOM 647 O O . ARG A 1 89 ? -9.992 -27.453 -6.086 1 81 89 ARG A O 1
ATOM 654 N N . GLY A 1 90 ? -8.078 -26.234 -5.613 1 78.94 90 GLY A N 1
ATOM 655 C CA . GLY A 1 90 ? -7.805 -26.25 -7.039 1 78.94 90 GLY A CA 1
ATOM 656 C C . GLY A 1 90 ? -6.461 -25.641 -7.402 1 78.94 90 GLY A C 1
ATOM 657 O O . GLY A 1 90 ? -5.848 -24.953 -6.586 1 78.94 90 GLY A O 1
ATOM 658 N N . ASP A 1 91 ? -6.105 -26.062 -8.633 1 88.31 91 ASP A N 1
ATOM 659 C CA . ASP A 1 91 ? -4.891 -25.531 -9.242 1 88.31 91 ASP A CA 1
ATOM 660 C C . ASP A 1 91 ? -5.176 -24.219 -9.984 1 88.31 91 ASP A C 1
ATOM 662 O O . ASP A 1 91 ? -5.656 -24.25 -11.117 1 88.31 91 ASP A O 1
ATOM 666 N N . LYS A 1 92 ? -4.785 -23.125 -9.352 1 91.12 92 LYS A N 1
ATOM 667 C CA . LYS A 1 92 ? -5.145 -21.812 -9.883 1 91.12 92 LYS A CA 1
ATOM 668 C C . LYS A 1 92 ? -4.316 -21.469 -11.117 1 91.12 92 LYS A C 1
ATOM 670 O O . LYS A 1 92 ? -4.766 -20.719 -11.984 1 91.12 92 LYS A O 1
ATOM 675 N N . PHE A 1 93 ? -3.125 -21.969 -11.164 1 92.62 93 PHE A N 1
ATOM 676 C CA . PHE A 1 93 ? -2.289 -21.75 -12.344 1 92.62 93 PHE A CA 1
ATOM 677 C C . PHE A 1 93 ? -2.91 -22.391 -13.578 1 92.62 93 PHE A C 1
ATOM 679 O O . PHE A 1 93 ? -3.037 -21.75 -14.617 1 92.62 93 PHE A O 1
ATOM 686 N N . SER A 1 94 ? -3.277 -23.625 -13.438 1 89.56 94 SER A N 1
ATOM 687 C CA . SER A 1 94 ? -3.908 -24.312 -14.547 1 89.56 94 SER A CA 1
ATOM 688 C C . SER A 1 94 ? -5.211 -23.641 -14.961 1 89.56 94 SER A C 1
ATOM 690 O O . SER A 1 94 ? -5.488 -23.5 -16.156 1 89.56 94 SER A O 1
ATOM 692 N N . ALA A 1 95 ? -5.988 -23.188 -14.055 1 89.94 95 ALA A N 1
ATOM 693 C CA . ALA A 1 95 ? -7.297 -22.594 -14.32 1 89.94 95 ALA A CA 1
ATOM 694 C C . ALA A 1 95 ? -7.16 -21.25 -15.047 1 89.94 95 ALA A C 1
ATOM 696 O O . ALA A 1 95 ? -7.992 -20.906 -15.883 1 89.94 95 ALA A O 1
ATOM 697 N N . THR A 1 96 ? -6.156 -20.453 -14.758 1 90.88 96 THR A N 1
ATOM 698 C CA . THR A 1 96 ? -6.023 -19.094 -15.273 1 90.88 96 THR A CA 1
ATOM 699 C C . THR A 1 96 ? -5.09 -19.062 -16.484 1 90.88 96 THR A C 1
ATOM 701 O O . THR A 1 96 ? -5.066 -18.094 -17.219 1 90.88 96 THR A O 1
ATOM 704 N N . GLY A 1 97 ? -4.285 -20.078 -16.625 1 91.75 97 GLY A N 1
ATOM 705 C CA . GLY A 1 97 ? -3.283 -20.078 -17.688 1 91.75 97 GLY A CA 1
ATOM 706 C C . GLY A 1 97 ? -2.021 -19.328 -17.312 1 91.75 97 GLY A C 1
ATOM 707 O O . GLY A 1 97 ? -1.15 -19.094 -18.156 1 91.75 97 GLY A O 1
ATOM 708 N N . LEU A 1 98 ? -1.95 -18.938 -16.062 1 95.19 98 LEU A N 1
ATOM 709 C CA . LEU A 1 98 ? -0.73 -18.312 -15.562 1 95.19 98 LEU A CA 1
ATOM 710 C C . LEU A 1 98 ? 0.398 -19.344 -15.461 1 95.19 98 LEU A C 1
ATOM 712 O O . LEU A 1 98 ? 0.146 -20.531 -15.281 1 95.19 98 LEU A O 1
ATOM 716 N N . THR A 1 99 ? 1.608 -18.875 -15.625 1 97.56 99 THR A N 1
ATOM 717 C CA . THR A 1 99 ? 2.773 -19.766 -15.594 1 97.56 99 THR A CA 1
ATOM 718 C C . THR A 1 99 ? 3.545 -19.578 -14.289 1 97.56 99 THR A C 1
ATOM 720 O O . THR A 1 99 ? 3.988 -18.469 -13.969 1 97.56 99 THR A O 1
ATOM 723 N N . ALA A 1 100 ? 3.705 -20.672 -13.555 1 97.88 100 ALA A N 1
ATOM 724 C CA . ALA A 1 100 ? 4.551 -20.672 -12.367 1 97.88 100 ALA A CA 1
ATOM 725 C C . ALA A 1 100 ? 6.016 -20.891 -12.734 1 97.88 100 ALA A C 1
ATOM 727 O O . ALA A 1 100 ? 6.352 -21.875 -13.391 1 97.88 100 ALA A O 1
ATOM 728 N N . VAL A 1 101 ? 6.867 -19.984 -12.352 1 98.25 101 VAL A N 1
ATOM 729 C CA . VAL A 1 101 ? 8.305 -20.109 -12.57 1 98.25 101 VAL A CA 1
ATOM 730 C C . VAL A 1 101 ? 9.023 -20.234 -11.234 1 98.25 101 VAL A C 1
ATOM 732 O O . VAL A 1 101 ? 8.75 -19.484 -10.297 1 98.25 101 VAL A O 1
ATOM 735 N N . ARG A 1 102 ? 9.883 -21.203 -11.109 1 98.12 102 ARG A N 1
ATOM 736 C CA . ARG A 1 102 ? 10.664 -21.344 -9.883 1 98.12 102 ARG A CA 1
ATOM 737 C C . ARG A 1 102 ? 11.719 -20.234 -9.773 1 98.12 102 ARG A C 1
ATOM 739 O O . ARG A 1 102 ? 12.516 -20.047 -10.695 1 98.12 102 ARG A O 1
ATOM 746 N N . SER A 1 103 ? 11.703 -19.5 -8.703 1 98.12 103 SER A N 1
ATOM 747 C CA . SER A 1 103 ? 12.734 -18.5 -8.438 1 98.12 103 SER A CA 1
ATOM 748 C C . SER A 1 103 ? 14.102 -19.141 -8.273 1 98.12 103 SER A C 1
ATOM 750 O O . SER A 1 103 ? 14.211 -20.234 -7.703 1 98.12 103 SER A O 1
ATOM 752 N N . THR A 1 104 ? 15.133 -18.484 -8.719 1 97.25 104 THR A N 1
ATOM 753 C CA . THR A 1 104 ? 16.5 -18.953 -8.516 1 97.25 104 THR A CA 1
ATOM 754 C C . THR A 1 104 ? 17.094 -18.344 -7.258 1 97.25 104 THR A C 1
ATOM 756 O O . THR A 1 104 ? 18.219 -18.688 -6.863 1 97.25 104 THR A O 1
ATOM 759 N N . VAL A 1 105 ? 16.344 -17.484 -6.57 1 97.56 105 VAL A N 1
ATOM 760 C CA . VAL A 1 105 ? 16.875 -16.672 -5.477 1 97.56 105 VAL A CA 1
ATOM 761 C C . VAL A 1 105 ? 16.25 -17.109 -4.156 1 97.56 105 VAL A C 1
ATOM 763 O O . VAL A 1 105 ? 16.906 -17.078 -3.111 1 97.56 105 VAL A O 1
ATOM 766 N N . VAL A 1 106 ? 15.008 -17.469 -4.199 1 98.62 106 VAL A N 1
ATOM 767 C CA . VAL A 1 106 ? 14.281 -17.891 -3.006 1 98.62 106 VAL A CA 1
ATOM 768 C C . VAL A 1 106 ? 13.523 -19.188 -3.295 1 98.62 106 VAL A C 1
ATOM 770 O O . VAL A 1 106 ? 13.25 -19.5 -4.453 1 98.62 106 VAL A O 1
ATOM 773 N N . ASP A 1 107 ? 13.125 -19.906 -2.287 1 98.62 107 ASP A N 1
ATOM 774 C CA . ASP A 1 107 ? 12.344 -21.125 -2.424 1 98.62 107 ASP A CA 1
ATOM 775 C C . ASP A 1 107 ? 10.859 -20.812 -2.602 1 98.62 107 ASP A C 1
ATOM 777 O O . ASP A 1 107 ? 10.031 -21.234 -1.793 1 98.62 107 ASP A O 1
ATOM 781 N N . ALA A 1 108 ? 10.508 -20.172 -3.643 1 98.81 108 ALA A N 1
ATOM 782 C CA . ALA A 1 108 ? 9.141 -19.797 -3.979 1 98.81 108 ALA A CA 1
ATOM 783 C C . ALA A 1 108 ? 8.969 -19.641 -5.488 1 98.81 108 ALA A C 1
ATOM 785 O O . ALA A 1 108 ? 9.93 -19.359 -6.203 1 98.81 108 ALA A O 1
ATOM 786 N N . PRO A 1 109 ? 7.793 -19.891 -5.98 1 98.62 109 PRO A N 1
ATOM 787 C CA . PRO A 1 109 ? 7.477 -19.578 -7.379 1 98.62 109 PRO A CA 1
ATOM 788 C C . PRO A 1 109 ? 7.094 -18.125 -7.594 1 98.62 109 PRO A C 1
ATOM 790 O O . PRO A 1 109 ? 6.832 -17.391 -6.629 1 98.62 109 PRO A O 1
ATOM 793 N N . TYR A 1 110 ? 7.168 -17.672 -8.82 1 98.56 110 TYR A N 1
ATOM 794 C CA . TYR A 1 110 ? 6.523 -16.422 -9.18 1 98.56 110 TYR A CA 1
ATOM 795 C C . TYR A 1 110 ? 5.711 -16.578 -10.461 1 98.56 110 TYR A C 1
ATOM 797 O O . TYR A 1 110 ? 5.797 -17.609 -11.141 1 98.56 110 TYR A O 1
ATOM 805 N N . VAL A 1 111 ? 4.812 -15.648 -10.719 1 98.5 111 VAL A N 1
ATOM 806 C CA . VAL A 1 111 ? 3.955 -15.641 -11.898 1 98.5 111 VAL A CA 1
ATOM 807 C C . VAL A 1 111 ? 4.688 -14.984 -13.07 1 98.5 111 VAL A C 1
ATOM 809 O O . VAL A 1 111 ? 4.941 -13.773 -13.047 1 98.5 111 VAL A O 1
ATOM 812 N N . ASP A 1 112 ? 4.883 -15.68 -14.078 1 98.25 112 ASP A N 1
ATOM 813 C CA . ASP A 1 112 ? 5.699 -15.219 -15.203 1 98.25 112 ASP A CA 1
ATOM 814 C C . ASP A 1 112 ? 5.066 -14 -15.875 1 98.25 112 ASP A C 1
ATOM 816 O O . ASP A 1 112 ? 5.773 -13.094 -16.328 1 98.25 112 ASP A O 1
ATOM 820 N N . GLU A 1 113 ? 3.811 -13.984 -16 1 98.06 113 GLU A N 1
ATOM 821 C CA . GLU A 1 113 ? 3.086 -12.984 -16.797 1 98.06 113 GLU A CA 1
ATOM 822 C C . GLU A 1 113 ? 3.041 -11.641 -16.078 1 98.06 113 GLU A C 1
ATOM 824 O O . GLU A 1 113 ? 2.707 -10.625 -16.672 1 98.06 113 GLU A O 1
ATOM 829 N N . CYS A 1 114 ? 3.303 -11.602 -14.75 1 98.56 114 CYS A N 1
ATOM 830 C CA . CYS A 1 114 ? 3.281 -10.336 -14.023 1 98.56 114 CYS A CA 1
ATOM 831 C C . CYS A 1 114 ? 4.488 -9.477 -14.383 1 98.56 114 CYS A C 1
ATOM 833 O O . CYS A 1 114 ? 5.621 -9.961 -14.375 1 98.56 114 CYS A O 1
ATOM 835 N N . PRO A 1 115 ? 4.305 -8.242 -14.664 1 98.69 115 PRO A N 1
ATOM 836 C CA . PRO A 1 115 ? 5.406 -7.391 -15.117 1 98.69 115 PRO A CA 1
ATOM 837 C C . PRO A 1 115 ? 6.453 -7.148 -14.031 1 98.69 115 PRO A C 1
ATOM 839 O O . PRO A 1 115 ? 7.605 -6.836 -14.336 1 98.69 115 PRO A O 1
ATOM 842 N N . LEU A 1 116 ? 6.141 -7.215 -12.82 1 98.81 116 LEU A N 1
ATOM 843 C CA . LEU A 1 116 ? 7.008 -6.918 -11.688 1 98.81 116 LEU A CA 1
ATOM 844 C C . LEU A 1 116 ? 6.883 -7.992 -10.609 1 98.81 116 LEU A C 1
ATOM 846 O O . LEU A 1 116 ? 5.77 -8.367 -10.227 1 98.81 116 LEU A O 1
ATOM 850 N N . VAL A 1 117 ? 8.016 -8.5 -10.109 1 98.88 117 VAL A N 1
ATOM 851 C CA . VAL A 1 117 ? 8.031 -9.586 -9.141 1 98.88 117 VAL A CA 1
ATOM 852 C C . VAL A 1 117 ? 9.062 -9.297 -8.047 1 98.88 117 VAL A C 1
ATOM 854 O O . VAL A 1 117 ? 10.203 -8.945 -8.352 1 98.88 117 VAL A O 1
ATOM 857 N N . LEU A 1 118 ? 8.68 -9.375 -6.828 1 98.94 118 LEU A N 1
ATOM 858 C CA . LEU A 1 118 ? 9.578 -9.305 -5.68 1 98.94 118 LEU A CA 1
ATOM 859 C C . LEU A 1 118 ? 9.812 -10.688 -5.082 1 98.94 118 LEU A C 1
ATOM 861 O O . LEU A 1 118 ? 8.859 -11.398 -4.762 1 98.94 118 LEU A O 1
ATOM 865 N N . GLU A 1 119 ? 11 -11.109 -4.98 1 98.94 119 GLU A N 1
ATOM 866 C CA . GLU A 1 119 ? 11.391 -12.391 -4.406 1 98.94 119 GLU A CA 1
ATOM 867 C C . GLU A 1 119 ? 11.883 -12.227 -2.967 1 98.94 119 GLU A C 1
ATOM 869 O O . GLU A 1 119 ? 12.883 -11.555 -2.721 1 98.94 119 GLU A O 1
ATOM 874 N N . CYS A 1 120 ? 11.203 -12.945 -2.047 1 98.94 120 CYS A N 1
ATOM 875 C CA . CYS A 1 120 ? 11.352 -12.562 -0.648 1 98.94 120 CYS A CA 1
ATOM 876 C C . CYS A 1 120 ? 11.641 -13.781 0.223 1 98.94 120 CYS A C 1
ATOM 878 O O . CYS A 1 120 ? 11.07 -14.852 0.015 1 98.94 120 CYS A O 1
ATOM 880 N N . GLU A 1 121 ? 12.477 -13.547 1.169 1 98.88 121 GLU A N 1
ATOM 881 C CA . GLU A 1 121 ? 12.633 -14.453 2.303 1 98.88 121 GLU A CA 1
ATOM 882 C C . GLU A 1 121 ? 11.906 -13.938 3.535 1 98.88 121 GLU A C 1
ATOM 884 O O . GLU A 1 121 ? 11.969 -12.742 3.844 1 98.88 121 GLU A O 1
ATOM 889 N N . LEU A 1 122 ? 11.203 -14.828 4.254 1 98.81 122 LEU A N 1
ATOM 890 C CA . LEU A 1 122 ? 10.461 -14.406 5.438 1 98.81 122 LEU A CA 1
ATOM 891 C C . LEU A 1 122 ? 11.414 -13.883 6.512 1 98.81 122 LEU A C 1
ATOM 893 O O . LEU A 1 122 ? 12.312 -14.594 6.949 1 98.81 122 LEU A O 1
ATOM 897 N N . GLN A 1 123 ? 11.188 -12.68 6.871 1 98.38 123 GLN A N 1
ATOM 898 C CA . GLN A 1 123 ? 12.055 -12.031 7.852 1 98.38 123 GLN A CA 1
ATOM 899 C C . GLN A 1 123 ? 11.367 -11.945 9.211 1 98.38 123 GLN A C 1
ATOM 901 O O . GLN A 1 123 ? 12.016 -12.086 10.25 1 98.38 123 GLN A O 1
ATOM 906 N N . ALA A 1 124 ? 10.117 -11.617 9.258 1 98.25 124 ALA A N 1
ATOM 907 C CA . ALA A 1 124 ? 9.375 -11.438 10.5 1 98.25 124 ALA A CA 1
ATOM 908 C C . ALA A 1 124 ? 7.883 -11.711 10.297 1 98.25 124 ALA A C 1
ATOM 910 O O . ALA A 1 124 ? 7.391 -11.68 9.164 1 98.25 124 ALA A O 1
ATOM 911 N N . THR A 1 125 ? 7.266 -12.086 11.367 1 98.38 125 THR A N 1
ATOM 912 C CA . THR A 1 125 ? 5.82 -12.297 11.398 1 98.38 125 THR A CA 1
ATOM 913 C C . THR A 1 125 ? 5.188 -11.531 12.555 1 98.38 125 THR A C 1
ATOM 915 O O . THR A 1 125 ? 5.738 -11.492 13.656 1 98.38 125 THR A O 1
ATOM 918 N N . LEU A 1 126 ? 4.102 -10.867 12.289 1 98.31 126 LEU A N 1
ATOM 919 C CA . LEU A 1 126 ? 3.352 -10.148 13.312 1 98.31 126 LEU A CA 1
ATOM 920 C C . LEU A 1 126 ? 1.89 -10.586 13.32 1 98.31 126 LEU A C 1
ATOM 922 O O . LEU A 1 126 ? 1.191 -10.445 12.312 1 98.31 126 LEU A O 1
ATOM 926 N N . GLU A 1 127 ? 1.407 -11.094 14.438 1 98.12 127 GLU A N 1
ATOM 927 C CA . GLU A 1 127 ? -0.002 -11.438 14.594 1 98.12 127 GLU A CA 1
ATOM 928 C C . GLU A 1 127 ? -0.833 -10.211 14.953 1 98.12 127 GLU A C 1
ATOM 930 O O . GLU A 1 127 ? -0.57 -9.547 15.953 1 98.12 127 GLU A O 1
ATOM 935 N N . LEU A 1 128 ? -1.896 -9.828 14.156 1 98.06 128 LEU A N 1
ATOM 936 C CA . LEU A 1 128 ? -2.613 -8.57 14.312 1 98.06 128 LEU A CA 1
ATOM 937 C C . LEU A 1 128 ? -4.09 -8.82 14.602 1 98.06 128 LEU A C 1
ATOM 939 O O . LEU A 1 128 ? -4.875 -7.875 14.695 1 98.06 128 LEU A O 1
ATOM 943 N N . GLY A 1 129 ? -4.555 -10 14.805 1 97.75 129 GLY A N 1
ATOM 944 C CA . GLY A 1 129 ? -5.953 -10.367 14.945 1 97.75 129 GLY A CA 1
ATOM 945 C C . GLY A 1 129 ? -6.426 -11.32 13.859 1 97.75 129 GLY A C 1
ATOM 946 O O . GLY A 1 129 ? -6.008 -12.484 13.82 1 97.75 129 GLY A O 1
ATOM 947 N N . SER A 1 130 ? -7.207 -10.75 12.93 1 98.5 130 SER A N 1
ATOM 948 C CA . SER A 1 130 ? -7.723 -11.602 11.867 1 98.5 130 SER A CA 1
ATOM 949 C C . SER A 1 130 ? -6.629 -11.969 10.867 1 98.5 130 SER A C 1
ATOM 951 O O . SER A 1 130 ? -6.77 -12.93 10.102 1 98.5 130 SER A O 1
ATOM 953 N N . HIS A 1 131 ? -5.566 -11.148 10.875 1 98.75 131 HIS A N 1
ATOM 954 C CA . HIS A 1 131 ? -4.516 -11.352 9.883 1 98.75 131 HIS A CA 1
ATOM 955 C C . HIS A 1 131 ? -3.164 -11.578 10.547 1 98.75 131 HIS A C 1
ATOM 957 O O . HIS A 1 131 ? -2.924 -11.086 11.656 1 98.75 131 HIS A O 1
ATOM 963 N N . THR A 1 132 ? -2.379 -12.352 9.891 1 98.75 132 THR A N 1
ATOM 964 C CA . THR A 1 132 ? -0.938 -12.398 10.117 1 98.75 132 THR A CA 1
ATOM 965 C C . THR A 1 132 ? -0.204 -11.539 9.086 1 98.75 132 THR A C 1
ATOM 967 O O . THR A 1 132 ? -0.402 -11.695 7.883 1 98.75 132 THR A O 1
ATOM 970 N N . GLN A 1 133 ? 0.574 -10.656 9.586 1 98.88 133 GLN A N 1
ATOM 971 C CA . GLN A 1 133 ? 1.435 -9.906 8.68 1 98.88 133 GLN A CA 1
ATOM 972 C C . GLN A 1 133 ? 2.787 -10.594 8.516 1 98.88 133 GLN A C 1
ATOM 974 O O . GLN A 1 133 ? 3.482 -10.859 9.5 1 98.88 133 GLN A O 1
ATOM 979 N N . PHE A 1 134 ? 3.152 -10.898 7.281 1 98.94 134 PHE A N 1
ATOM 980 C CA . PHE A 1 134 ? 4.453 -11.453 6.926 1 98.94 134 PHE A CA 1
ATOM 981 C C . PHE A 1 134 ? 5.363 -10.375 6.355 1 98.94 134 PHE A C 1
ATOM 983 O O . PHE A 1 134 ? 5.004 -9.695 5.391 1 98.94 134 PHE A O 1
ATOM 990 N N . VAL A 1 135 ? 6.512 -10.195 6.992 1 98.94 135 VAL A N 1
ATOM 991 C CA . VAL A 1 135 ? 7.543 -9.297 6.473 1 98.94 135 VAL A CA 1
ATOM 992 C C . VAL A 1 135 ? 8.594 -10.102 5.711 1 98.94 135 VAL A C 1
ATOM 994 O O . VAL A 1 135 ? 9.258 -10.969 6.289 1 98.94 135 VAL A O 1
ATOM 997 N N . GLY A 1 136 ? 8.656 -9.844 4.445 1 98.94 136 GLY A N 1
ATOM 998 C CA . GLY A 1 136 ? 9.656 -10.5 3.613 1 98.94 136 GLY A CA 1
ATOM 999 C C . GLY A 1 136 ? 10.82 -9.602 3.256 1 98.94 136 GLY A C 1
ATOM 1000 O O . GLY A 1 136 ? 10.633 -8.484 2.781 1 98.94 136 GLY A O 1
ATOM 1001 N N . ARG A 1 137 ? 12 -10.086 3.482 1 98.88 137 ARG A N 1
ATOM 1002 C CA . ARG A 1 137 ? 13.195 -9.43 2.959 1 98.88 137 ARG A CA 1
ATOM 1003 C C . ARG A 1 137 ? 13.32 -9.641 1.452 1 98.88 137 ARG A C 1
ATOM 1005 O O . ARG A 1 137 ? 13.32 -10.773 0.975 1 98.88 137 ARG A O 1
ATOM 1012 N N . ILE A 1 138 ? 13.398 -8.539 0.715 1 98.94 138 ILE A N 1
ATOM 1013 C CA . ILE A 1 138 ? 13.492 -8.602 -0.74 1 98.94 138 ILE A CA 1
ATOM 1014 C C . ILE A 1 138 ? 14.922 -8.945 -1.15 1 98.94 138 ILE A C 1
ATOM 1016 O O . ILE A 1 138 ? 15.859 -8.188 -0.867 1 98.94 138 ILE A O 1
ATOM 1020 N N . LEU A 1 139 ? 15.047 -9.992 -1.819 1 98.94 139 LEU A N 1
ATOM 1021 C CA . LEU A 1 139 ? 16.375 -10.383 -2.283 1 98.94 139 LEU A CA 1
ATOM 1022 C C . LEU A 1 139 ? 16.578 -9.984 -3.74 1 98.94 139 LEU A C 1
ATOM 1024 O O . LEU A 1 139 ? 17.719 -9.789 -4.18 1 98.94 139 LEU A O 1
ATOM 1028 N N . ASN A 1 140 ? 15.508 -9.898 -4.441 1 98.88 140 ASN A N 1
ATOM 1029 C CA . ASN A 1 140 ? 15.547 -9.477 -5.84 1 98.88 140 ASN A CA 1
ATOM 1030 C C . ASN A 1 140 ? 14.188 -8.953 -6.305 1 98.88 140 ASN A C 1
ATOM 1032 O O . ASN A 1 140 ? 13.148 -9.414 -5.836 1 98.88 140 ASN A O 1
ATOM 1036 N N . VAL A 1 141 ? 14.273 -7.992 -7.172 1 98.88 141 VAL A N 1
ATOM 1037 C CA . VAL A 1 141 ? 13.102 -7.555 -7.934 1 98.88 141 VAL A CA 1
ATOM 1038 C C . VAL A 1 141 ? 13.328 -7.812 -9.422 1 98.88 141 VAL A C 1
ATOM 1040 O O . VAL A 1 141 ? 14.359 -7.43 -9.977 1 98.88 141 VAL A O 1
ATOM 1043 N N . GLY A 1 142 ? 12.43 -8.547 -9.992 1 98.75 142 GLY A N 1
ATOM 1044 C CA . GLY A 1 142 ? 12.438 -8.75 -11.43 1 98.75 142 GLY A CA 1
ATOM 1045 C C . GLY A 1 142 ? 11.398 -7.914 -12.156 1 98.75 142 GLY A C 1
ATOM 1046 O O . GLY A 1 142 ? 10.273 -7.758 -11.672 1 98.75 142 GLY A O 1
ATOM 1047 N N . ILE A 1 143 ? 11.773 -7.371 -13.336 1 98.75 143 ILE A N 1
ATOM 1048 C CA . ILE A 1 143 ? 10.844 -6.516 -14.062 1 98.75 143 ILE A CA 1
ATOM 1049 C C . ILE A 1 143 ? 10.906 -6.84 -15.555 1 98.75 143 ILE A C 1
ATOM 1051 O O . ILE A 1 143 ? 11.984 -7.129 -16.094 1 98.75 143 ILE A O 1
ATOM 1055 N N . GLU A 1 144 ? 9.734 -6.809 -16.203 1 98.56 144 GLU A N 1
ATOM 1056 C CA . GLU A 1 144 ? 9.711 -6.895 -17.656 1 98.56 144 GLU A CA 1
ATOM 1057 C C . GLU A 1 144 ? 10.391 -5.688 -18.297 1 98.56 144 GLU A C 1
ATOM 1059 O O . GLU A 1 144 ? 10.133 -4.547 -17.906 1 98.56 144 GLU A O 1
ATOM 1064 N N . THR A 1 145 ? 11.133 -5.902 -19.312 1 97.75 145 THR A N 1
ATOM 1065 C CA . THR A 1 145 ? 11.969 -4.859 -19.891 1 97.75 145 THR A CA 1
ATOM 1066 C C . THR A 1 145 ? 11.102 -3.779 -20.547 1 97.75 145 THR A C 1
ATOM 1068 O O . THR A 1 145 ? 11.477 -2.604 -20.562 1 97.75 145 THR A O 1
ATOM 1071 N N . ASP A 1 146 ? 9.977 -4.16 -21.031 1 97.19 146 ASP A N 1
ATOM 1072 C CA . ASP A 1 146 ? 9.109 -3.199 -21.703 1 97.19 146 ASP A CA 1
ATOM 1073 C C . ASP A 1 146 ? 8.422 -2.285 -20.688 1 97.19 146 ASP A C 1
ATOM 1075 O O . ASP A 1 146 ? 7.703 -1.356 -21.078 1 97.19 146 ASP A O 1
ATOM 1079 N N . CYS A 1 147 ? 8.672 -2.467 -19.422 1 97.88 147 CYS A N 1
ATOM 1080 C CA . CYS A 1 147 ? 8.109 -1.635 -18.359 1 97.88 147 CYS A CA 1
ATOM 1081 C C . CYS A 1 147 ? 9.125 -0.617 -17.875 1 97.88 147 CYS A C 1
ATOM 1083 O O . CYS A 1 147 ? 8.867 0.114 -16.906 1 97.88 147 CYS A O 1
ATOM 1085 N N . LEU A 1 148 ? 10.242 -0.628 -18.5 1 97.62 148 LEU A N 1
ATOM 1086 C CA . LEU A 1 148 ? 11.258 0.387 -18.234 1 97.62 148 LEU A CA 1
ATOM 1087 C C . LEU A 1 148 ? 11.102 1.562 -19.203 1 97.62 148 LEU A C 1
ATOM 1089 O O . LEU A 1 148 ? 10.703 1.38 -20.344 1 97.62 148 LEU A O 1
ATOM 1093 N N . ASN A 1 149 ? 11.359 2.742 -18.703 1 95.88 149 ASN A N 1
ATOM 1094 C CA . ASN A 1 149 ? 11.344 3.893 -19.594 1 95.88 149 ASN A CA 1
ATOM 1095 C C . ASN A 1 149 ? 12.641 4.008 -20.391 1 95.88 149 ASN A C 1
ATOM 1097 O O . ASN A 1 149 ? 13.492 3.121 -20.328 1 95.88 149 ASN A O 1
ATOM 1101 N N . GLU A 1 150 ? 12.789 5.125 -21.109 1 95.5 150 GLU A N 1
ATOM 1102 C CA . GLU A 1 150 ? 13.93 5.309 -22 1 95.5 150 GLU A CA 1
ATOM 1103 C C . GLU A 1 150 ? 15.234 5.395 -21.219 1 95.5 150 GLU A C 1
ATOM 1105 O O . GLU A 1 150 ? 16.297 5.027 -21.734 1 95.5 150 GLU A O 1
ATOM 1110 N N . SER A 1 151 ? 15.188 5.832 -19.984 1 95.81 151 SER A N 1
ATOM 1111 C CA . SER A 1 151 ? 16.375 5.977 -19.141 1 95.81 151 SER A CA 1
ATOM 1112 C C . SER A 1 151 ? 16.656 4.695 -18.359 1 95.81 151 SER A C 1
ATOM 1114 O O . SER A 1 151 ? 17.562 4.66 -17.531 1 95.81 151 SER A O 1
ATOM 1116 N N . GLY A 1 152 ? 15.812 3.648 -18.562 1 96.25 152 GLY A N 1
ATOM 1117 C CA . GLY A 1 152 ? 16.047 2.363 -17.922 1 96.25 152 GLY A CA 1
ATOM 1118 C C . GLY A 1 152 ? 15.453 2.285 -16.531 1 96.25 152 GLY A C 1
ATOM 1119 O O . GLY A 1 152 ? 15.789 1.389 -15.75 1 96.25 152 GLY A O 1
ATOM 1120 N N . GLN A 1 153 ? 14.625 3.23 -16.172 1 97 153 GLN A N 1
ATOM 1121 C CA . GLN A 1 153 ? 13.977 3.219 -14.859 1 97 153 GLN A CA 1
ATOM 1122 C C . GLN A 1 153 ? 12.594 2.59 -14.93 1 97 153 GLN A C 1
ATOM 1124 O O . GLN A 1 153 ? 11.883 2.758 -15.93 1 97 153 GLN A O 1
ATOM 1129 N N . PRO A 1 154 ? 12.227 1.843 -13.883 1 98.12 154 PRO A N 1
ATOM 1130 C CA . PRO A 1 154 ? 10.852 1.334 -13.859 1 98.12 154 PRO A CA 1
ATOM 1131 C C . PRO A 1 154 ? 9.812 2.436 -14.047 1 98.12 154 PRO A C 1
ATOM 1133 O O . PRO A 1 154 ? 9.938 3.514 -13.453 1 98.12 154 PRO A O 1
ATOM 1136 N N . ASP A 1 155 ? 8.836 2.189 -14.883 1 97 155 ASP A N 1
ATOM 1137 C CA . ASP A 1 155 ? 7.781 3.141 -15.211 1 97 155 ASP A CA 1
ATOM 1138 C C . ASP A 1 155 ? 6.414 2.611 -14.789 1 97 155 ASP A C 1
ATOM 1140 O O . ASP A 1 155 ? 5.859 1.718 -15.43 1 97 155 ASP A O 1
ATOM 1144 N N . MET A 1 156 ? 5.84 3.24 -13.727 1 97.69 156 MET A N 1
ATOM 1145 C CA . MET A 1 156 ? 4.57 2.768 -13.18 1 97.69 156 MET A CA 1
ATOM 1146 C C . MET A 1 156 ? 3.473 2.812 -14.234 1 97.69 156 MET A C 1
ATOM 1148 O O .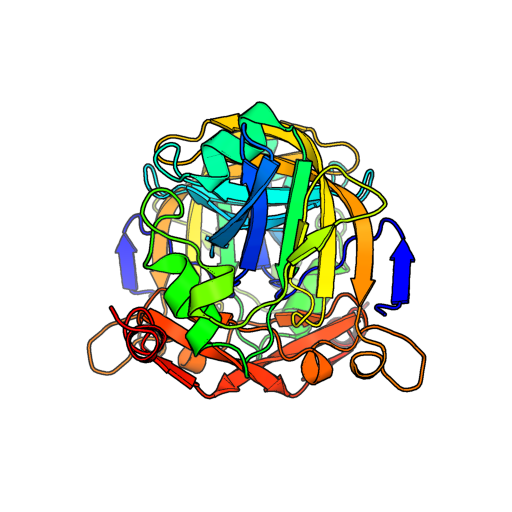 MET A 1 156 ? 2.607 1.936 -14.273 1 97.69 156 MET A O 1
ATOM 1152 N N . TYR A 1 157 ? 3.508 3.852 -15.023 1 95.19 157 TYR A N 1
ATOM 1153 C CA . TYR A 1 157 ? 2.49 3.979 -16.062 1 95.19 157 TYR A CA 1
ATOM 1154 C C . TYR A 1 157 ? 2.592 2.836 -17.062 1 95.19 157 TYR A C 1
ATOM 1156 O O . TYR A 1 157 ? 1.575 2.35 -17.562 1 95.19 157 TYR A O 1
ATOM 1164 N N . ARG A 1 158 ? 3.77 2.373 -17.422 1 95.31 158 ARG A N 1
ATOM 1165 C CA . ARG A 1 158 ? 3.98 1.244 -18.328 1 95.31 158 ARG A CA 1
ATOM 1166 C C . ARG A 1 158 ? 3.643 -0.076 -17.641 1 95.31 158 ARG A C 1
ATOM 1168 O O . ARG A 1 158 ? 3.107 -0.99 -18.266 1 95.31 158 ARG A O 1
ATOM 1175 N N . ILE A 1 159 ? 4.008 -0.167 -16.391 1 97.94 159 ILE A N 1
ATOM 1176 C CA . ILE A 1 159 ? 3.689 -1.364 -15.617 1 97.94 159 ILE A CA 1
ATOM 1177 C C . ILE A 1 159 ? 2.174 -1.502 -15.484 1 97.94 159 ILE A C 1
ATOM 1179 O O . ILE A 1 159 ? 1.634 -2.605 -15.578 1 97.94 159 ILE A O 1
ATOM 1183 N N . ASP A 1 160 ? 1.499 -0.344 -15.234 1 98.06 160 ASP A N 1
ATOM 1184 C CA . ASP A 1 160 ? 0.047 -0.254 -15.109 1 98.06 160 ASP A CA 1
ATOM 1185 C C . ASP A 1 160 ? -0.475 -1.214 -14.047 1 98.06 160 ASP A C 1
ATOM 1187 O O . ASP A 1 160 ? -1.35 -2.037 -14.32 1 98.06 160 ASP A O 1
ATOM 1191 N N . PRO A 1 161 ? 0.101 -1.089 -12.836 1 98.69 161 PRO A N 1
ATOM 1192 C CA . PRO A 1 161 ? -0.337 -2.012 -11.781 1 98.69 161 PRO A CA 1
ATOM 1193 C C . PRO A 1 161 ? -1.842 -1.947 -11.531 1 98.69 161 PRO A C 1
ATOM 1195 O O . PRO A 1 161 ? -2.436 -0.867 -11.586 1 98.69 161 PRO A O 1
ATOM 1198 N N . LEU A 1 162 ? -2.473 -3.061 -11.266 1 98.62 162 LEU A N 1
ATOM 1199 C CA . LEU A 1 162 ? -3.891 -3.164 -10.938 1 98.62 162 LEU A CA 1
ATOM 1200 C C . LEU A 1 162 ? -4.172 -2.59 -9.555 1 98.62 162 LEU A C 1
ATOM 1202 O O . LEU A 1 162 ? -3.508 -2.947 -8.578 1 98.62 162 LEU A O 1
ATOM 1206 N N . LEU A 1 163 ? -5.07 -1.636 -9.461 1 98.62 163 LEU A N 1
ATOM 1207 C CA . LEU A 1 163 ? -5.477 -1.01 -8.211 1 98.62 163 LEU A CA 1
ATOM 1208 C C . LEU A 1 163 ? -6.809 -1.578 -7.723 1 98.62 163 LEU A C 1
ATOM 1210 O O . LEU A 1 163 ? -7.707 -1.833 -8.531 1 98.62 163 LEU A O 1
ATOM 1214 N N . TYR A 1 164 ? -6.961 -1.784 -6.43 1 98.69 164 TYR A N 1
ATOM 1215 C CA . TYR A 1 164 ? -8.195 -2.281 -5.844 1 98.69 164 TYR A CA 1
ATOM 1216 C C . TYR A 1 164 ? -8.93 -1.172 -5.098 1 98.69 164 TYR A C 1
ATOM 1218 O O . TYR A 1 164 ? -8.352 -0.508 -4.234 1 98.69 164 TYR A O 1
ATOM 1226 N N . ASP A 1 165 ? -10.133 -0.919 -5.488 1 98.12 165 ASP A N 1
ATOM 1227 C CA . ASP A 1 165 ? -11.055 -0.02 -4.801 1 98.12 165 ASP A CA 1
ATOM 1228 C C . ASP A 1 165 ? -11.922 -0.783 -3.803 1 98.12 165 ASP A C 1
ATOM 1230 O O . ASP A 1 165 ? -13.008 -1.254 -4.148 1 98.12 165 ASP A O 1
ATOM 1234 N N . GLY A 1 166 ? -11.516 -0.806 -2.572 1 96.38 166 GLY A N 1
ATOM 1235 C CA . GLY A 1 166 ? -12.219 -1.546 -1.536 1 96.38 166 GLY A CA 1
ATOM 1236 C C . GLY A 1 166 ? -13.578 -0.967 -1.213 1 96.38 166 GLY A C 1
ATOM 1237 O O . GLY A 1 166 ? -14.445 -1.667 -0.687 1 96.38 166 GLY A O 1
ATOM 1238 N N . GLY A 1 167 ? -13.766 0.316 -1.415 1 95.69 167 GLY A N 1
ATOM 1239 C CA . GLY A 1 167 ? -15.047 0.948 -1.146 1 95.69 167 GLY A CA 1
ATOM 1240 C C . GLY A 1 167 ? -16.156 0.448 -2.049 1 95.69 167 GLY A C 1
ATOM 1241 O O . GLY A 1 167 ? -17.266 0.184 -1.586 1 95.69 167 GLY A O 1
ATOM 1242 N N . GLN A 1 168 ? -15.82 0.236 -3.332 1 95.06 168 GLN A N 1
ATOM 1243 C CA . GLN A 1 168 ? -16.828 -0.164 -4.312 1 95.06 168 GLN A CA 1
ATOM 1244 C C . GLN A 1 168 ? -16.594 -1.6 -4.777 1 95.06 168 GLN A C 1
ATOM 1246 O O . GLN A 1 168 ? -17.359 -2.125 -5.586 1 95.06 168 GLN A O 1
ATOM 1251 N N . LYS A 1 169 ? -15.625 -2.213 -4.297 1 95.5 169 LYS A N 1
ATOM 1252 C CA . LYS A 1 169 ? -15.234 -3.533 -4.781 1 95.5 169 LYS A CA 1
ATOM 1253 C C . LYS A 1 169 ? -15.078 -3.535 -6.297 1 95.5 169 LYS A C 1
ATOM 1255 O O . LYS A 1 169 ? -15.781 -4.266 -7 1 95.5 169 LYS A O 1
ATOM 1260 N N . GLN A 1 170 ? -14.141 -2.783 -6.758 1 97.06 170 GLN A N 1
ATOM 1261 C CA . GLN A 1 170 ? -13.836 -2.668 -8.18 1 97.06 170 GLN A CA 1
ATOM 1262 C C . GLN A 1 170 ? -12.344 -2.453 -8.406 1 97.06 170 GLN A C 1
ATOM 1264 O O . GLN A 1 170 ? -11.609 -2.125 -7.477 1 97.06 170 GLN A O 1
ATOM 1269 N N . TYR A 1 171 ? -11.922 -2.738 -9.617 1 98 171 TYR A N 1
ATOM 1270 C CA . TYR A 1 171 ? -10.531 -2.521 -9.984 1 98 171 TYR A CA 1
ATOM 1271 C C . TYR A 1 171 ? -10.375 -1.265 -10.836 1 98 171 TYR A C 1
ATOM 1273 O O . TYR A 1 171 ? -11.289 -0.898 -11.578 1 98 171 TYR A O 1
ATOM 1281 N N . CYS A 1 172 ? -9.273 -0.592 -10.672 1 97.81 172 CYS A N 1
ATOM 1282 C CA . CYS A 1 172 ? -8.906 0.575 -11.469 1 97.81 172 CYS A CA 1
ATOM 1283 C C . CYS A 1 172 ? -7.496 0.44 -12.023 1 97.81 172 CYS A C 1
ATOM 1285 O O . CYS A 1 172 ? -6.73 -0.414 -11.578 1 97.81 172 CYS A O 1
ATOM 1287 N N . ARG A 1 173 ? -7.242 1.198 -13.023 1 97.81 173 ARG A N 1
ATOM 1288 C CA . ARG A 1 173 ? -5.875 1.283 -13.531 1 97.81 173 ARG A CA 1
ATOM 1289 C C . ARG A 1 173 ? -5.18 2.541 -13.023 1 97.81 173 ARG A C 1
ATOM 1291 O O . ARG A 1 173 ? -5.797 3.373 -12.359 1 97.81 173 ARG A O 1
ATOM 1298 N N . VAL A 1 174 ? -3.9 2.639 -13.273 1 97.62 174 VAL A N 1
ATOM 1299 C CA . VAL A 1 174 ? -3.139 3.852 -13 1 97.62 174 VAL A CA 1
ATOM 1300 C C . VAL A 1 174 ? -3.383 4.879 -14.109 1 97.62 174 VAL A C 1
ATOM 1302 O O . VAL A 1 174 ? -3.566 4.512 -15.266 1 97.62 174 VAL A O 1
ATOM 1305 N N . GLY A 1 175 ? -3.445 6.156 -13.68 1 96.38 175 GLY A N 1
ATOM 1306 C CA . GLY A 1 175 ? -3.65 7.242 -14.633 1 96.38 175 GLY A CA 1
ATOM 1307 C C . GLY A 1 175 ? -2.369 7.969 -14.992 1 96.38 175 GLY A C 1
ATOM 1308 O O . GLY A 1 175 ? -1.272 7.453 -14.766 1 96.38 175 GLY A O 1
ATOM 1309 N N . GLU A 1 176 ? -2.5 9.094 -15.57 1 94.88 176 GLU A N 1
ATOM 1310 C CA . GLU A 1 176 ? -1.381 9.844 -16.141 1 94.88 176 GLU A CA 1
ATOM 1311 C C . GLU A 1 176 ? -0.47 10.391 -15.039 1 94.88 176 GLU A C 1
ATOM 1313 O O . GLU A 1 176 ? -0.929 10.68 -13.93 1 94.88 176 GLU A O 1
ATOM 1318 N N . PRO A 1 177 ? 0.854 10.57 -15.344 1 95.69 177 PRO A N 1
ATOM 1319 C CA . PRO A 1 177 ? 1.763 11.242 -14.414 1 95.69 177 PRO A CA 1
ATOM 1320 C C . PRO A 1 177 ? 1.396 12.711 -14.188 1 95.69 177 PRO A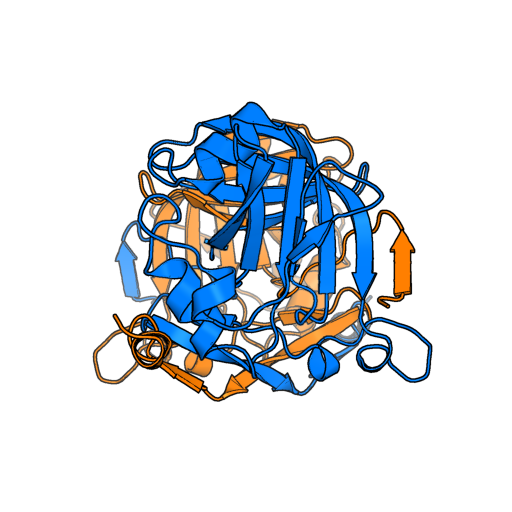 C 1
ATOM 1322 O O . PRO A 1 177 ? 0.854 13.359 -15.078 1 95.69 177 PRO A O 1
ATOM 1325 N N . LEU A 1 178 ? 1.661 13.203 -13 1 96.31 178 LEU A N 1
ATOM 1326 C CA . LEU A 1 178 ? 1.319 14.57 -12.625 1 96.31 178 LEU A CA 1
ATOM 1327 C C . LEU A 1 178 ? 2.562 15.453 -12.594 1 96.31 178 LEU A C 1
ATOM 1329 O O . LEU A 1 178 ? 2.467 16.672 -12.75 1 96.31 178 LEU A O 1
ATOM 1333 N N . GLY A 1 179 ? 3.701 14.852 -12.203 1 94.56 179 GLY A N 1
ATOM 1334 C CA . GLY A 1 179 ? 4.941 15.594 -12.07 1 94.56 179 GLY A CA 1
ATOM 1335 C C . GLY A 1 179 ? 5.969 14.898 -11.203 1 94.56 179 GLY A C 1
ATOM 1336 O O . GLY A 1 179 ? 5.668 13.891 -10.57 1 94.56 179 GLY A O 1
ATOM 1337 N N . LYS A 1 180 ? 7.152 15.539 -11.195 1 95.69 180 LYS A N 1
ATOM 1338 C CA . LYS A 1 180 ? 8.281 14.922 -10.516 1 95.69 180 LYS A CA 1
ATOM 1339 C C . LYS A 1 180 ? 8.219 15.172 -9.016 1 95.69 180 LYS A C 1
ATOM 1341 O O . LYS A 1 180 ? 7.918 16.281 -8.578 1 95.69 180 LYS A O 1
ATOM 1346 N N . ALA A 1 181 ? 8.445 14.117 -8.258 1 95.31 181 ALA A N 1
ATOM 1347 C CA . ALA A 1 181 ? 8.625 14.242 -6.812 1 95.31 181 ALA A CA 1
ATOM 1348 C C . ALA A 1 181 ? 9.891 15.039 -6.484 1 95.31 181 ALA A C 1
ATOM 1350 O O . ALA A 1 181 ? 10.812 15.102 -7.293 1 95.31 181 ALA A O 1
ATOM 1351 N N . PHE A 1 182 ? 9.859 15.68 -5.266 1 93.62 182 PHE A N 1
ATOM 1352 C CA . PHE A 1 182 ? 10.961 16.5 -4.766 1 93.62 182 PHE A CA 1
ATOM 1353 C C . PHE A 1 182 ? 11.172 17.719 -5.645 1 93.62 182 PHE A C 1
ATOM 1355 O O . PHE A 1 182 ? 12.25 18.328 -5.633 1 93.62 182 PHE A O 1
ATOM 1362 N N . SER A 1 183 ? 10.32 18.031 -6.531 1 90.94 183 SER A N 1
ATOM 1363 C CA . SER A 1 183 ? 10.312 19.203 -7.391 1 90.94 183 SER A CA 1
ATOM 1364 C C . SER A 1 183 ? 9.023 20 -7.227 1 90.94 183 SER A C 1
ATOM 1366 O O . SER A 1 183 ? 9.062 21.219 -6.977 1 90.94 183 SER A O 1
ATOM 1368 N N . LEU A 1 184 ? 7.883 19.391 -7.203 1 90.25 184 LEU A N 1
ATOM 1369 C CA . LEU A 1 184 ? 6.578 20.031 -7.102 1 90.25 184 LEU A CA 1
ATOM 1370 C C . LEU A 1 184 ? 6.48 20.859 -5.828 1 90.25 184 LEU A C 1
ATOM 1372 O O . LEU A 1 184 ? 5.867 21.938 -5.82 1 90.25 184 LEU A O 1
ATOM 1376 N N . GLY A 1 185 ? 7.086 20.359 -4.766 1 88.44 185 GLY A N 1
ATOM 1377 C CA . GLY A 1 185 ? 6.977 21 -3.465 1 88.44 185 GLY A CA 1
ATOM 1378 C C . GLY A 1 185 ? 7.824 22.25 -3.338 1 88.44 185 GLY A C 1
ATOM 1379 O O . GLY A 1 185 ? 7.633 23.047 -2.416 1 88.44 185 GLY A O 1
ATOM 1380 N N . ARG A 1 186 ? 8.719 22.516 -4.277 1 88.25 186 ARG A N 1
ATOM 1381 C CA . ARG A 1 186 ? 9.641 23.641 -4.199 1 88.25 186 ARG A CA 1
ATOM 1382 C C . ARG A 1 186 ? 8.906 24.969 -4.305 1 88.25 186 ARG A C 1
ATOM 1384 O O . ARG A 1 186 ? 9.438 26.016 -3.922 1 88.25 186 ARG A O 1
ATOM 1391 N N . GLN A 1 187 ? 7.73 24.906 -4.711 1 87.75 187 GLN A N 1
ATOM 1392 C CA . GLN A 1 187 ? 6.957 26.125 -4.844 1 87.75 187 GLN A CA 1
ATOM 1393 C C . GLN A 1 187 ? 6.629 26.734 -3.477 1 87.75 187 GLN A C 1
ATOM 1395 O O . GLN A 1 187 ? 6.238 27.891 -3.379 1 87.75 187 GLN A O 1
ATOM 1400 N N . TYR A 1 188 ? 6.734 25.984 -2.441 1 85.88 188 TYR A N 1
ATOM 1401 C CA . TYR A 1 188 ? 6.43 26.484 -1.102 1 85.88 188 TYR A CA 1
ATOM 1402 C C . TYR A 1 188 ? 7.688 26.969 -0.401 1 85.88 188 TYR A C 1
ATOM 1404 O O . TYR A 1 188 ? 7.676 27.234 0.804 1 85.88 188 TYR A O 1
ATOM 1412 N N . GLY A 1 189 ? 8.727 27.266 -1.007 1 71.94 189 GLY A N 1
ATOM 1413 C CA . GLY A 1 189 ? 9.875 28.016 -0.51 1 71.94 189 GLY A CA 1
ATOM 1414 C C . GLY A 1 189 ? 11.016 27.125 -0.054 1 71.94 189 GLY A C 1
ATOM 1415 O O . GLY A 1 189 ? 11.75 27.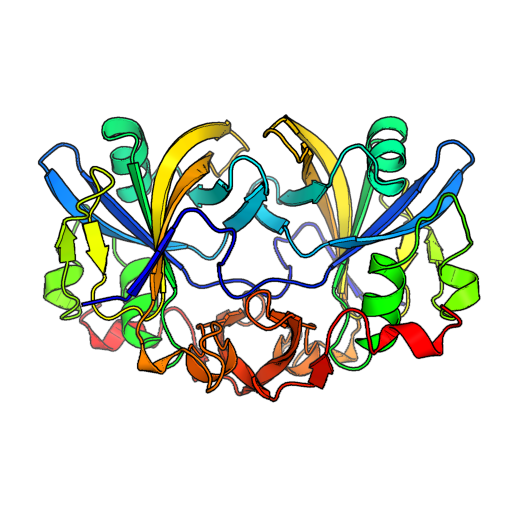484 0.873 1 71.94 189 GLY A O 1
ATOM 1416 N N . LEU A 1 190 ? 11.312 26 -0.774 1 66.5 190 LEU A N 1
ATOM 1417 C CA . LEU A 1 190 ? 12.539 25.281 -0.447 1 66.5 190 LEU A CA 1
ATOM 1418 C C . LEU A 1 190 ? 13.719 25.812 -1.258 1 66.5 190 LEU A C 1
ATOM 1420 O O . LEU A 1 190 ? 13.539 26.297 -2.381 1 66.5 190 LEU A O 1
ATOM 1424 N N . MET B 1 1 ? 12.344 -13.5 -20.109 1 82.12 1 MET B N 1
ATOM 1425 C CA . MET B 1 1 ? 13.156 -13.422 -18.891 1 82.12 1 MET B CA 1
ATOM 1426 C C . MET B 1 1 ? 13.133 -12.008 -18.312 1 82.12 1 MET B C 1
ATOM 1428 O O . MET B 1 1 ? 13.273 -11.031 -19.047 1 82.12 1 MET B O 1
ATOM 1432 N N . LYS B 1 2 ? 12.828 -11.852 -17.062 1 95.31 2 LYS B N 1
ATOM 1433 C CA . LYS B 1 2 ? 12.734 -10.547 -16.422 1 95.31 2 LYS B CA 1
ATOM 1434 C C . LYS B 1 2 ? 14.117 -9.992 -16.094 1 95.31 2 LYS B C 1
ATOM 1436 O O . LYS B 1 2 ? 15.031 -10.75 -15.773 1 95.31 2 LYS B O 1
ATOM 1441 N N . LYS B 1 3 ? 14.312 -8.711 -16.281 1 97.88 3 LYS B N 1
ATOM 1442 C CA . LYS B 1 3 ? 15.523 -8.039 -15.828 1 97.88 3 LYS B CA 1
ATOM 1443 C C . LYS B 1 3 ? 15.594 -8.016 -14.305 1 97.88 3 LYS B C 1
ATOM 1445 O O . LYS B 1 3 ? 14.625 -7.656 -13.641 1 97.88 3 LYS B O 1
ATOM 1450 N N . ALA B 1 4 ? 16.734 -8.43 -13.773 1 98.25 4 ALA B N 1
ATOM 1451 C CA . ALA B 1 4 ? 16.969 -8.383 -12.328 1 98.25 4 ALA B CA 1
ATOM 1452 C C . ALA B 1 4 ? 17.406 -6.992 -11.883 1 98.25 4 ALA B C 1
ATOM 1454 O O . ALA B 1 4 ? 18.359 -6.438 -12.422 1 98.25 4 ALA B O 1
ATOM 1455 N N . LEU B 1 5 ? 16.719 -6.422 -10.914 1 98.19 5 LEU B N 1
ATOM 1456 C CA . LEU B 1 5 ? 17.062 -5.098 -10.406 1 98.19 5 LEU B CA 1
ATOM 1457 C C . LEU B 1 5 ? 17.812 -5.203 -9.086 1 98.19 5 LEU B C 1
ATOM 1459 O O . LEU B 1 5 ? 18.297 -4.195 -8.562 1 98.19 5 LEU B O 1
ATOM 1463 N N . GLY B 1 6 ? 17.922 -6.398 -8.523 1 98.38 6 GLY B N 1
ATOM 1464 C CA . GLY B 1 6 ? 18.531 -6.57 -7.215 1 98.38 6 GLY B CA 1
ATOM 1465 C C . GLY B 1 6 ? 17.578 -6.281 -6.07 1 98.38 6 GLY B C 1
ATOM 1466 O O . GLY B 1 6 ? 16.359 -6.246 -6.266 1 98.38 6 GLY B O 1
ATOM 1467 N N . PRO B 1 7 ? 18.094 -6.207 -4.812 1 98.69 7 PRO B N 1
ATOM 1468 C CA . PRO B 1 7 ? 17.281 -5.938 -3.631 1 98.69 7 PRO B CA 1
ATOM 1469 C C . PRO B 1 7 ? 16.891 -4.461 -3.5 1 98.69 7 PRO B C 1
ATOM 1471 O O . PRO B 1 7 ? 17.562 -3.715 -2.773 1 98.69 7 PRO B O 1
ATOM 1474 N N . VAL B 1 8 ? 15.875 -4.059 -4.137 1 98.44 8 VAL B N 1
ATOM 1475 C CA . VAL B 1 8 ? 15.414 -2.676 -4.121 1 98.44 8 VAL B CA 1
ATOM 1476 C C . VAL B 1 8 ? 14 -2.609 -3.562 1 98.44 8 VAL B C 1
ATOM 1478 O O . VAL B 1 8 ? 13.297 -3.623 -3.498 1 98.44 8 VAL B O 1
ATOM 1481 N N . THR B 1 9 ? 13.57 -1.446 -3.113 1 98.5 9 THR B N 1
ATOM 1482 C CA . THR B 1 9 ? 12.242 -1.23 -2.553 1 98.5 9 THR B CA 1
ATOM 1483 C C . THR B 1 9 ? 11.273 -0.756 -3.631 1 98.5 9 THR B C 1
ATOM 1485 O O . THR B 1 9 ? 10.891 0.417 -3.658 1 98.5 9 THR B O 1
ATOM 1488 N N . LEU B 1 10 ? 10.914 -1.639 -4.5 1 98.5 10 LEU B N 1
ATOM 1489 C CA . LEU B 1 10 ? 10.031 -1.274 -5.605 1 98.5 10 LEU B CA 1
ATOM 1490 C C . LEU B 1 10 ? 8.82 -2.199 -5.66 1 98.5 10 LEU B C 1
ATOM 1492 O O . LEU B 1 10 ? 8.938 -3.359 -6.062 1 98.5 10 LEU B O 1
ATOM 1496 N N . ALA B 1 11 ? 7.688 -1.689 -5.27 1 98.5 11 ALA B N 1
ATOM 1497 C CA . ALA B 1 11 ? 6.379 -2.322 -5.41 1 98.5 11 ALA B CA 1
ATOM 1498 C C . ALA B 1 11 ? 5.301 -1.292 -5.738 1 98.5 11 ALA B C 1
ATOM 1500 O O . ALA B 1 11 ? 5.32 -0.177 -5.211 1 98.5 11 ALA B O 1
ATOM 1501 N N . TYR B 1 12 ? 4.398 -1.633 -6.605 1 98.44 12 TYR B N 1
ATOM 1502 C CA . TYR B 1 12 ? 3.334 -0.71 -6.98 1 98.44 12 TYR B CA 1
ATOM 1503 C C . TYR B 1 12 ? 1.965 -1.298 -6.66 1 98.44 12 TYR B C 1
ATOM 1505 O O . TYR B 1 12 ? 1.778 -2.516 -6.707 1 98.44 12 TYR B O 1
ATOM 1513 N N . PRO B 1 13 ? 1.017 -0.47 -6.375 1 98.06 13 PRO B N 1
ATOM 1514 C CA . PRO B 1 13 ? 1.107 0.98 -6.188 1 98.06 13 PRO B CA 1
ATOM 1515 C C . PRO B 1 13 ? 1.688 1.366 -4.832 1 98.06 13 PRO B C 1
ATOM 1517 O O . PRO B 1 13 ? 1.649 0.57 -3.889 1 98.06 13 PRO B O 1
ATOM 1520 N N . MET B 1 14 ? 2.285 2.488 -4.793 1 98.44 14 MET B N 1
ATOM 1521 C CA . MET B 1 14 ? 2.695 3.094 -3.527 1 98.44 14 MET B CA 1
ATOM 1522 C C . MET B 1 14 ? 1.861 4.332 -3.223 1 98.44 14 MET B C 1
ATOM 1524 O O . MET B 1 14 ? 1.557 5.117 -4.121 1 98.44 14 MET B O 1
ATOM 1528 N N . PRO B 1 15 ? 1.46 4.465 -1.97 1 98.5 15 PRO B N 1
ATOM 1529 C CA . PRO B 1 15 ? 0.739 5.68 -1.581 1 98.5 15 PRO B CA 1
ATOM 1530 C C . PRO B 1 15 ? 1.664 6.879 -1.383 1 98.5 15 PRO B C 1
ATOM 1532 O O . PRO B 1 15 ? 2.889 6.727 -1.387 1 98.5 15 PRO B O 1
ATOM 1535 N N . ALA B 1 16 ? 1.096 8.031 -1.337 1 98.38 16 ALA B N 1
ATOM 1536 C CA . ALA B 1 16 ? 1.687 9.227 -0.751 1 98.38 16 ALA B CA 1
ATOM 1537 C C . ALA B 1 16 ? 0.83 9.758 0.396 1 98.38 16 ALA B C 1
ATOM 1539 O O . ALA B 1 16 ? 0.188 10.805 0.268 1 98.38 16 ALA B O 1
ATOM 1540 N N . PHE B 1 17 ? 0.909 9.078 1.509 1 98.81 17 PHE B N 1
ATOM 1541 C CA . PHE B 1 17 ? 0.129 9.438 2.688 1 98.81 17 PHE B CA 1
ATOM 1542 C C . PHE B 1 17 ? 0.678 10.703 3.334 1 98.81 17 PHE B C 1
ATOM 1544 O O . PHE B 1 17 ? 1.878 10.977 3.262 1 98.81 17 PHE B O 1
ATOM 1551 N N . LEU B 1 18 ? -0.19 11.453 3.949 1 98.75 18 LEU B N 1
ATOM 1552 C CA . LEU B 1 18 ? 0.22 12.406 4.977 1 98.75 18 LEU B CA 1
ATOM 1553 C C . LEU B 1 18 ? -0.053 11.852 6.371 1 98.75 18 LEU B C 1
ATOM 1555 O O . LEU B 1 18 ? -1.211 11.719 6.773 1 98.75 18 LEU B O 1
ATOM 1559 N N . VAL B 1 19 ? 0.989 11.469 7.043 1 98.88 19 VAL B N 1
ATOM 1560 C CA . VAL B 1 19 ? 0.868 11.008 8.422 1 98.88 19 VAL B CA 1
ATOM 1561 C C . VAL B 1 19 ? 0.957 12.188 9.375 1 98.88 19 VAL B C 1
ATOM 1563 O O . VAL B 1 19 ? 1.903 12.977 9.312 1 98.88 19 VAL B O 1
ATOM 1566 N N . ALA B 1 20 ? -0.043 12.344 10.242 1 98.75 20 ALA B N 1
ATOM 1567 C CA . ALA B 1 20 ? -0.118 13.5 11.133 1 98.75 20 ALA B CA 1
ATOM 1568 C C . ALA B 1 20 ? -0.132 13.062 12.594 1 98.75 20 ALA B C 1
ATOM 1570 O O . ALA B 1 20 ? -0.721 12.031 12.938 1 98.75 20 ALA B O 1
ATOM 1571 N N . ALA B 1 21 ? 0.482 13.805 13.43 1 98.62 21 ALA B N 1
ATOM 1572 C CA . ALA B 1 21 ? 0.553 13.562 14.867 1 98.62 21 ALA B CA 1
ATOM 1573 C C . ALA B 1 21 ? 0.85 14.852 15.625 1 98.62 21 ALA B C 1
ATOM 1575 O O . ALA B 1 21 ? 1.328 15.828 15.039 1 98.62 21 ALA B O 1
ATOM 1576 N N . TYR B 1 22 ? 0.446 14.914 16.906 1 98.06 22 TYR B N 1
ATOM 1577 C CA . TYR B 1 22 ? 0.931 15.961 17.797 1 98.06 22 TYR B CA 1
ATOM 1578 C C . TYR B 1 22 ? 2.295 15.594 18.375 1 98.06 22 TYR B C 1
ATOM 1580 O O . TYR B 1 22 ? 2.51 14.461 18.812 1 98.06 22 TYR B O 1
ATOM 1588 N N . ASP B 1 23 ? 3.17 16.547 18.359 1 94.75 23 ASP B N 1
ATOM 1589 C CA . ASP B 1 23 ? 4.457 16.281 19 1 94.75 23 ASP B CA 1
ATOM 1590 C C . ASP B 1 23 ? 4.355 16.422 20.516 1 94.75 23 ASP B C 1
ATOM 1592 O O . ASP B 1 23 ? 3.258 16.547 21.062 1 94.75 23 ASP B O 1
ATOM 1596 N N . GLU B 1 24 ? 5.473 16.266 21.203 1 92.06 24 GLU B N 1
ATOM 1597 C CA . GLU B 1 24 ? 5.5 16.266 22.656 1 92.06 24 GLU B CA 1
ATOM 1598 C C . GLU B 1 24 ? 4.926 17.547 23.234 1 92.06 24 GLU B C 1
ATOM 1600 O O . GLU B 1 24 ? 4.359 17.562 24.328 1 92.06 24 GLU B O 1
ATOM 1605 N N . GLU B 1 25 ? 4.977 18.609 22.516 1 93.06 25 GLU B N 1
ATOM 1606 C CA . GLU B 1 25 ? 4.504 19.922 22.984 1 93.06 25 GLU B CA 1
ATOM 1607 C C . GLU B 1 25 ? 3.066 20.172 22.531 1 93.06 25 GLU B C 1
ATOM 1609 O O . GLU B 1 25 ? 2.502 21.234 22.828 1 93.06 25 GLU B O 1
ATOM 1614 N N . GLY B 1 26 ? 2.527 19.234 21.828 1 94.75 26 GLY B N 1
ATOM 1615 C CA . GLY B 1 26 ? 1.148 19.375 21.391 1 94.75 26 GLY B CA 1
ATOM 1616 C C . GLY B 1 26 ? 1.01 20.109 20.062 1 94.75 26 GLY B C 1
ATOM 1617 O O . GLY B 1 26 ? -0.093 20.5 19.688 1 94.75 26 GLY B O 1
ATOM 1618 N N . LYS B 1 27 ? 2.08 20.312 19.406 1 95.56 27 LYS B N 1
ATOM 1619 C CA . LYS B 1 27 ? 2.047 20.953 18.094 1 95.56 27 LYS B CA 1
ATOM 1620 C C . LYS B 1 27 ? 1.766 19.938 16.984 1 95.56 27 LYS B C 1
ATOM 1622 O O . LYS B 1 27 ? 2.332 18.844 16.984 1 95.56 27 LYS B O 1
ATOM 1627 N N . ALA B 1 28 ? 0.89 20.375 16.062 1 97.19 28 ALA B N 1
ATOM 1628 C CA . ALA B 1 28 ? 0.542 19.5 14.938 1 97.19 28 ALA B CA 1
ATOM 1629 C C . ALA B 1 28 ? 1.699 19.391 13.945 1 97.19 28 ALA B C 1
ATOM 1631 O O . ALA B 1 28 ? 2.363 20.391 13.648 1 97.19 28 ALA B O 1
ATOM 1632 N N . ASN B 1 29 ? 1.983 18.188 13.5 1 96.94 29 ASN B N 1
ATOM 1633 C CA . ASN B 1 29 ? 2.986 17.906 12.477 1 96.94 29 ASN B CA 1
ATOM 1634 C C . ASN B 1 29 ? 2.48 16.891 11.461 1 96.94 29 ASN B C 1
ATOM 1636 O O . ASN B 1 29 ? 1.61 16.062 11.773 1 96.94 29 ASN B O 1
ATOM 1640 N N . ILE B 1 30 ? 3.025 17.031 10.219 1 97.62 30 ILE B N 1
ATOM 1641 C CA . ILE B 1 30 ? 2.705 16.062 9.172 1 97.62 30 ILE B CA 1
ATOM 1642 C C . ILE B 1 30 ? 3.984 15.641 8.453 1 97.62 30 ILE B C 1
ATOM 1644 O O . ILE B 1 30 ? 4.988 16.359 8.484 1 97.62 30 ILE B O 1
ATOM 1648 N N . MET B 1 31 ? 3.957 14.523 7.879 1 97.5 31 MET B N 1
ATOM 1649 C CA . MET B 1 31 ? 4.992 14.07 6.953 1 97.5 31 MET B CA 1
ATOM 1650 C C . MET B 1 31 ? 4.387 13.219 5.84 1 97.5 31 MET B C 1
ATOM 1652 O O . MET B 1 31 ? 3.32 12.633 6.016 1 97.5 31 MET B O 1
ATOM 1656 N N . THR B 1 32 ? 5.074 13.227 4.707 1 98.12 32 THR B N 1
ATOM 1657 C CA . THR B 1 32 ? 4.691 12.344 3.609 1 98.12 32 THR B CA 1
ATOM 1658 C C . THR B 1 32 ? 5.348 10.977 3.758 1 98.12 32 THR B C 1
ATOM 1660 O O . THR B 1 32 ? 6.547 10.883 4.039 1 98.12 32 THR B O 1
ATOM 1663 N N . ALA B 1 33 ? 4.605 9.922 3.666 1 98.44 33 ALA B N 1
ATOM 1664 C CA . ALA B 1 33 ? 5.094 8.555 3.74 1 98.44 33 ALA B CA 1
ATOM 1665 C C . ALA B 1 33 ? 4.539 7.711 2.592 1 98.44 33 ALA B C 1
ATOM 1667 O O . ALA B 1 33 ? 3.338 7.742 2.314 1 98.44 33 ALA B O 1
ATOM 1668 N N . ALA B 1 34 ? 5.398 6.965 1.961 1 98.38 34 ALA B N 1
ATOM 1669 C CA . ALA B 1 34 ? 4.996 6.102 0.851 1 98.38 34 ALA B CA 1
ATOM 1670 C C . ALA B 1 34 ? 4.898 4.645 1.295 1 98.38 34 ALA B C 1
ATOM 1672 O O . ALA B 1 34 ? 4.473 3.783 0.522 1 98.38 34 ALA B O 1
ATOM 1673 N N . TRP B 1 35 ? 5.336 4.367 2.488 1 98.56 35 TRP B N 1
ATOM 1674 C CA . TRP B 1 35 ? 5.375 2.998 2.994 1 98.56 35 TRP B CA 1
ATOM 1675 C C . TRP B 1 35 ? 4.27 2.764 4.02 1 98.56 35 TRP B C 1
ATOM 1677 O O . TRP B 1 35 ? 4.422 3.098 5.195 1 98.56 35 TRP B O 1
ATOM 1687 N N . GLY B 1 36 ? 3.197 2.078 3.537 1 98 36 GLY B N 1
ATOM 1688 C CA . GLY B 1 36 ? 2.07 1.807 4.414 1 98 36 GLY B CA 1
ATOM 1689 C C . GLY B 1 36 ? 0.882 1.2 3.693 1 98 36 GLY B C 1
ATOM 1690 O O . GLY B 1 36 ? 0.885 1.094 2.465 1 98 36 GLY B O 1
ATOM 1691 N N . GLY B 1 37 ? -0.044 0.784 4.461 1 98.62 37 GLY B N 1
ATOM 1692 C CA . GLY B 1 37 ? -1.272 0.185 3.963 1 98.62 37 GLY B CA 1
ATOM 1693 C C . GLY B 1 37 ? -2.039 -0.577 5.027 1 98.62 37 GLY B C 1
ATOM 1694 O O . GLY B 1 37 ? -1.503 -0.861 6.102 1 98.62 37 GLY B O 1
ATOM 1695 N N . ILE B 1 38 ? -3.301 -0.876 4.691 1 98.88 38 ILE B N 1
ATOM 1696 C CA . ILE B 1 38 ? -4.125 -1.677 5.59 1 98.88 38 ILE B CA 1
ATOM 1697 C C . ILE B 1 38 ? -3.434 -3.01 5.875 1 98.88 38 ILE B C 1
ATOM 1699 O O . ILE B 1 38 ? -2.865 -3.625 4.969 1 98.88 38 ILE B O 1
ATOM 1703 N N . CYS B 1 39 ? -3.561 -3.457 7.219 1 98.88 39 CYS B N 1
ATOM 1704 C CA . CYS B 1 39 ? -2.811 -4.672 7.52 1 98.88 39 CYS B CA 1
ATOM 1705 C C . CYS B 1 39 ? -3.656 -5.645 8.336 1 98.88 39 CYS B C 1
ATOM 1707 O O . CYS B 1 39 ? -3.236 -6.777 8.586 1 98.88 39 CYS B O 1
ATOM 1709 N N . CYS B 1 40 ? -4.871 -5.258 8.719 1 98.81 40 CYS B N 1
ATOM 1710 C CA . CYS B 1 40 ? -5.73 -6.148 9.484 1 98.81 40 CYS B CA 1
ATOM 1711 C C . CYS B 1 40 ? -7.191 -5.742 9.359 1 98.81 40 CYS B C 1
ATOM 1713 O O . CYS B 1 40 ? -7.512 -4.551 9.375 1 98.81 40 CYS B O 1
ATOM 1715 N N . SER B 1 41 ? -8.094 -6.723 9.281 1 98.56 41 SER B N 1
ATOM 1716 C CA . SER B 1 41 ? -9.516 -6.438 9.164 1 98.56 41 SER B CA 1
ATOM 1717 C C . SER B 1 41 ? -10.188 -6.383 10.539 1 98.56 41 SER B C 1
ATOM 1719 O O . SER B 1 41 ? -11.102 -5.582 10.758 1 98.56 41 SER B O 1
ATOM 1721 N N . ASN B 1 42 ? -9.719 -7.234 11.328 1 98.56 42 ASN B N 1
ATOM 1722 C CA . ASN B 1 42 ? -10.281 -7.309 12.672 1 98.56 42 ASN B CA 1
ATOM 1723 C C . ASN B 1 42 ? -9.195 -7.527 13.719 1 98.56 42 ASN B C 1
ATOM 1725 O O . ASN B 1 42 ? -8.688 -8.641 13.875 1 98.56 42 ASN B O 1
ATOM 1729 N N . PRO B 1 43 ? -9.023 -6.5 14.648 1 98.62 43 PRO B N 1
ATOM 1730 C CA . PRO B 1 43 ? -9.539 -5.141 14.461 1 98.62 43 PRO B CA 1
ATOM 1731 C C . PRO B 1 43 ? -8.984 -4.469 13.203 1 98.62 43 PRO B C 1
ATOM 1733 O O . PRO B 1 43 ? -7.926 -4.863 12.703 1 98.62 43 PRO B O 1
ATOM 1736 N N . PRO B 1 44 ? -9.742 -3.482 12.664 1 98.88 44 PRO B N 1
ATOM 1737 C CA . PRO B 1 44 ? -9.195 -2.77 11.508 1 98.88 44 PRO B CA 1
ATOM 1738 C C . PRO B 1 44 ? -7.93 -1.989 11.844 1 98.88 44 PRO B C 1
ATOM 1740 O O . PRO B 1 44 ? -7.926 -1.174 12.766 1 98.88 44 PRO B O 1
ATOM 1743 N N . CYS B 1 45 ? -6.852 -2.25 11.094 1 98.94 45 CYS B N 1
ATOM 1744 C CA . CYS B 1 45 ? -5.57 -1.6 11.344 1 98.94 45 CYS B CA 1
ATOM 1745 C C . CYS B 1 45 ? -4.918 -1.151 10.047 1 98.94 45 CYS B C 1
ATOM 1747 O O . CYS B 1 45 ? -5.16 -1.741 8.992 1 98.94 45 CYS B O 1
ATOM 1749 N N . ILE B 1 46 ? -4.117 -0.13 10.172 1 98.94 46 ILE B N 1
ATOM 1750 C CA . ILE B 1 46 ? -3.223 0.315 9.109 1 98.94 46 ILE B CA 1
ATOM 1751 C C . ILE B 1 46 ? -1.793 0.401 9.641 1 98.94 46 ILE B C 1
ATOM 1753 O O . ILE B 1 46 ? -1.573 0.759 10.797 1 98.94 46 ILE B O 1
ATOM 1757 N N . ALA B 1 47 ? -0.856 0.034 8.789 1 98.88 47 ALA B N 1
ATOM 1758 C CA . ALA B 1 47 ? 0.56 0.161 9.117 1 98.88 47 ALA B CA 1
ATOM 1759 C C . ALA B 1 47 ? 1.212 1.286 8.32 1 98.88 47 ALA B C 1
ATOM 1761 O O . ALA B 1 47 ? 0.913 1.471 7.141 1 98.88 47 ALA B O 1
ATOM 1762 N N . VAL B 1 48 ? 2.088 2.062 8.953 1 98.94 48 VAL B N 1
ATOM 1763 C CA . VAL B 1 48 ? 2.971 3.018 8.289 1 98.94 48 VAL B CA 1
ATOM 1764 C C . VAL B 1 48 ? 4.402 2.834 8.789 1 98.94 48 VAL B C 1
ATOM 1766 O O . VAL B 1 48 ? 4.621 2.572 9.977 1 98.94 48 VAL B O 1
ATOM 1769 N N . SER B 1 49 ? 5.371 2.92 7.93 1 98.94 49 SER B N 1
ATOM 1770 C CA . SER B 1 49 ? 6.773 2.744 8.289 1 98.94 49 SER B CA 1
ATOM 1771 C C . SER B 1 49 ? 7.539 4.059 8.188 1 98.94 49 SER B C 1
ATOM 1773 O O . SER B 1 49 ? 7.566 4.688 7.125 1 98.94 49 SER B O 1
ATOM 1775 N N . LEU B 1 50 ? 8.164 4.441 9.234 1 98.75 50 LEU B N 1
ATOM 1776 C CA . LEU B 1 50 ? 8.867 5.719 9.328 1 98.75 50 LEU B CA 1
ATOM 1777 C C . LEU B 1 50 ? 10.281 5.52 9.859 1 98.75 50 LEU B C 1
ATOM 1779 O O . LEU B 1 50 ? 10.523 4.645 10.695 1 98.75 50 LEU B O 1
ATOM 1783 N N . ARG B 1 51 ? 11.156 6.32 9.43 1 98.38 51 ARG B N 1
ATOM 1784 C CA . ARG B 1 51 ? 12.508 6.316 9.984 1 98.38 51 ARG B CA 1
ATOM 1785 C C . ARG B 1 51 ? 12.547 7.012 11.336 1 98.38 51 ARG B C 1
ATOM 1787 O O . ARG B 1 51 ? 11.867 8.023 11.539 1 98.38 51 ARG B O 1
ATOM 1794 N N . PRO B 1 52 ? 13.383 6.539 12.203 1 97.31 52 PRO B N 1
ATOM 1795 C CA . PRO B 1 52 ? 13.438 7.09 13.562 1 97.31 52 PRO B CA 1
ATOM 1796 C C . PRO B 1 52 ? 13.859 8.555 13.586 1 97.31 52 PRO B C 1
ATOM 1798 O O . PRO B 1 52 ? 13.547 9.281 14.539 1 97.31 52 PRO B O 1
ATOM 1801 N N . GLU B 1 53 ? 14.539 9.055 12.531 1 95.75 53 GLU B N 1
ATOM 1802 C CA . GLU B 1 53 ? 15.039 10.43 12.508 1 95.75 53 GLU B CA 1
ATOM 1803 C C . GLU B 1 53 ? 13.914 11.422 12.227 1 95.75 53 GLU B C 1
ATOM 1805 O O . GLU B 1 53 ? 14.086 12.625 12.414 1 95.75 53 GLU B O 1
ATOM 1810 N N . ARG B 1 54 ? 12.797 10.898 11.797 1 95.19 54 ARG B N 1
ATOM 1811 C CA . ARG B 1 54 ? 11.68 11.781 11.445 1 95.19 54 ARG B CA 1
ATOM 1812 C C . ARG B 1 54 ? 11 12.32 12.703 1 95.19 54 ARG B C 1
ATOM 1814 O O . ARG B 1 54 ? 10.828 11.594 13.68 1 95.19 54 ARG B O 1
ATOM 1821 N N . TRP B 1 55 ? 10.562 13.578 12.656 1 95.94 55 TRP B N 1
ATOM 1822 C CA . TRP B 1 55 ? 9.867 14.219 13.766 1 95.94 55 TRP B CA 1
ATOM 1823 C C . TRP B 1 55 ? 8.555 13.508 14.078 1 95.94 55 TRP B C 1
ATOM 1825 O O . TRP B 1 55 ? 8.188 13.352 15.242 1 95.94 55 TRP B O 1
ATOM 1835 N N . THR B 1 56 ? 7.867 13.086 13.062 1 97.12 56 THR B N 1
ATOM 1836 C CA . THR B 1 56 ? 6.598 12.391 13.211 1 97.12 56 THR B CA 1
ATOM 1837 C C . THR B 1 56 ? 6.793 11.07 13.953 1 97.12 56 THR B C 1
ATOM 1839 O O . THR B 1 56 ? 5.926 10.648 14.727 1 97.12 56 THR B O 1
ATOM 1842 N N . HIS B 1 57 ? 7.934 10.391 13.688 1 98.19 57 HIS B N 1
ATOM 1843 C CA . HIS B 1 57 ? 8.266 9.172 14.422 1 98.19 57 HIS B CA 1
ATOM 1844 C C . HIS B 1 57 ? 8.258 9.414 15.922 1 98.19 57 HIS B C 1
ATOM 1846 O O . HIS B 1 57 ? 7.586 8.695 16.672 1 98.19 57 HIS B O 1
ATOM 1852 N N . LYS B 1 58 ? 8.945 10.422 16.375 1 97.38 58 LYS B N 1
ATOM 1853 C CA . LYS B 1 58 ? 9.031 10.773 17.781 1 97.38 58 LYS B CA 1
ATOM 1854 C C . LYS B 1 58 ? 7.66 11.148 18.344 1 97.38 58 LYS B C 1
ATOM 1856 O O . LYS B 1 58 ? 7.332 10.797 19.484 1 97.38 58 LYS B O 1
ATOM 1861 N N . ALA B 1 59 ? 6.914 11.836 17.562 1 98 59 ALA B N 1
ATOM 1862 C CA . ALA B 1 59 ? 5.578 12.258 17.984 1 98 59 ALA B CA 1
ATOM 1863 C C . ALA B 1 59 ? 4.684 11.047 18.234 1 98 59 ALA B C 1
ATOM 1865 O O . ALA B 1 59 ? 3.984 11 19.25 1 98 59 ALA B O 1
ATOM 1866 N N . ILE B 1 60 ? 4.664 10.047 17.312 1 98.62 60 ILE B N 1
ATOM 1867 C CA . ILE B 1 60 ? 3.82 8.859 17.422 1 98.62 60 ILE B CA 1
ATOM 1868 C C . ILE B 1 60 ? 4.234 8.055 18.656 1 98.62 60 ILE B C 1
ATOM 1870 O O . ILE B 1 60 ? 3.383 7.547 19.391 1 98.62 60 ILE B O 1
ATOM 1874 N N . VAL B 1 61 ? 5.543 7.957 18.875 1 97.88 61 VAL B N 1
ATOM 1875 C CA . VAL B 1 61 ? 6.047 7.227 20.031 1 97.88 61 VAL B CA 1
ATOM 1876 C C . VAL B 1 61 ? 5.574 7.906 21.328 1 97.88 61 VAL B C 1
ATOM 1878 O O . VAL B 1 61 ? 5.137 7.234 22.266 1 97.88 61 VAL B O 1
ATOM 1881 N N . ALA B 1 62 ? 5.582 9.195 21.359 1 97 62 ALA B N 1
ATOM 1882 C CA . ALA B 1 62 ? 5.254 9.961 22.547 1 97 62 ALA B CA 1
ATOM 1883 C C . ALA B 1 62 ? 3.752 9.953 22.812 1 97 62 ALA B C 1
ATOM 1885 O O . ALA B 1 62 ? 3.316 9.859 23.969 1 97 62 ALA B O 1
ATOM 1886 N N . ARG B 1 63 ? 2.91 10.055 21.75 1 97.56 63 ARG B N 1
ATOM 1887 C CA . ARG B 1 63 ? 1.483 10.32 21.906 1 97.56 63 ARG B CA 1
ATOM 1888 C C . ARG B 1 63 ? 0.667 9.047 21.703 1 97.56 63 ARG B C 1
ATOM 1890 O O . ARG B 1 63 ? -0.507 8.992 22.078 1 97.56 63 ARG B O 1
ATOM 1897 N N . ARG B 1 64 ? 1.212 8.086 21.094 1 98.5 64 ARG B N 1
ATOM 1898 C CA . ARG B 1 64 ? 0.61 6.789 20.812 1 98.5 64 ARG B CA 1
ATOM 1899 C C . ARG B 1 64 ? -0.67 6.941 20 1 98.5 64 ARG B C 1
ATOM 1901 O O . ARG B 1 64 ? -1.63 6.191 20.203 1 98.5 64 ARG B O 1
ATOM 1908 N N . ALA B 1 65 ? -0.768 7.965 19.172 1 98.88 65 ALA B N 1
ATOM 1909 C CA . ALA B 1 65 ? -1.856 8.227 18.234 1 98.88 65 ALA B CA 1
ATOM 1910 C C . ALA B 1 65 ? -1.346 8.945 17 1 98.88 65 ALA B C 1
ATOM 1912 O O . ALA B 1 65 ? -0.362 9.688 17.062 1 98.88 65 ALA B O 1
ATOM 1913 N N . PHE B 1 66 ? -1.988 8.734 15.875 1 98.94 66 PHE B N 1
ATOM 1914 C CA . PHE B 1 66 ? -1.682 9.414 14.617 1 98.94 66 PHE B CA 1
ATOM 1915 C C . PHE B 1 66 ? -2.848 9.297 13.648 1 98.94 66 PHE B C 1
ATOM 1917 O O . PHE B 1 66 ? -3.777 8.516 13.867 1 98.94 66 PHE B O 1
ATOM 1924 N N . THR B 1 67 ? -2.879 10.109 12.672 1 98.94 67 THR B N 1
ATOM 1925 C CA . THR B 1 67 ? -3.818 9.953 11.57 1 98.94 67 THR B CA 1
ATOM 1926 C C . THR B 1 67 ? -3.076 9.688 10.258 1 98.94 67 THR B C 1
ATOM 1928 O O . THR B 1 67 ? -1.91 10.055 10.117 1 98.94 67 THR B O 1
ATOM 1931 N N . VAL B 1 68 ? -3.662 8.961 9.406 1 98.94 68 VAL B N 1
ATOM 1932 C CA . VAL B 1 68 ? -3.227 8.773 8.023 1 98.94 68 VAL B CA 1
ATOM 1933 C C . VAL B 1 68 ? -4.199 9.469 7.078 1 98.94 68 VAL B C 1
ATOM 1935 O O . VAL B 1 68 ? -5.332 9.023 6.895 1 98.94 68 VAL B O 1
ATOM 1938 N N . CYS B 1 69 ? -3.73 10.547 6.516 1 98.94 69 CYS B N 1
ATOM 1939 C CA . CYS B 1 69 ? -4.527 11.305 5.559 1 98.94 69 CYS B CA 1
ATOM 1940 C C . CYS B 1 69 ? -4.18 10.914 4.125 1 98.94 69 CYS B C 1
ATOM 1942 O O . CYS B 1 69 ? -3.004 10.828 3.771 1 98.94 69 CYS B O 1
ATOM 1944 N N . VAL B 1 70 ? -5.223 10.625 3.344 1 98.88 70 VAL B N 1
ATOM 1945 C CA . VAL B 1 70 ? -5.066 10.258 1.939 1 98.88 70 VAL B CA 1
ATOM 1946 C C . VAL B 1 70 ? -5.348 11.477 1.059 1 98.88 70 VAL B C 1
ATOM 1948 O O . VAL B 1 70 ? -6.504 11.828 0.818 1 98.88 70 VAL B O 1
ATOM 1951 N N . PRO B 1 71 ? -4.281 12.102 0.533 1 98.69 71 PRO B N 1
ATOM 1952 C CA . PRO B 1 71 ? -4.48 13.273 -0.321 1 98.69 71 PRO B CA 1
ATOM 1953 C C . PRO B 1 71 ? -4.918 12.906 -1.736 1 98.69 71 PRO B C 1
ATOM 1955 O O . PRO B 1 71 ? -4.691 11.781 -2.186 1 98.69 71 PRO B O 1
ATOM 1958 N N . SER B 1 72 ? -5.582 13.852 -2.381 1 98.31 72 SER B N 1
ATOM 1959 C CA . SER B 1 72 ? -5.93 13.703 -3.791 1 98.31 72 SER B CA 1
ATOM 1960 C C . SER B 1 72 ? -4.777 14.133 -4.691 1 98.31 72 SER B C 1
ATOM 1962 O O . SER B 1 72 ? -3.846 14.805 -4.238 1 98.31 72 SER B O 1
ATOM 1964 N N . ALA B 1 73 ? -4.902 13.719 -5.926 1 98.06 73 ALA B N 1
ATOM 1965 C CA . ALA B 1 73 ? -3.914 14.078 -6.941 1 98.06 73 ALA B CA 1
ATOM 1966 C C . ALA B 1 73 ? -3.74 15.594 -7.031 1 98.06 73 ALA B C 1
ATOM 1968 O O . ALA B 1 73 ? -2.643 16.078 -7.312 1 98.06 73 ALA B O 1
ATOM 1969 N N . ALA B 1 74 ? -4.75 16.375 -6.781 1 96.44 74 ALA B N 1
ATOM 1970 C CA . ALA B 1 74 ? -4.723 17.844 -6.859 1 96.44 74 ALA B CA 1
ATOM 1971 C C . ALA B 1 74 ? -3.805 18.422 -5.789 1 96.44 74 ALA B C 1
ATOM 1973 O O . ALA B 1 74 ? -3.408 19.594 -5.879 1 96.44 74 ALA B O 1
ATOM 1974 N N . GLN B 1 75 ? -3.406 17.641 -4.848 1 97.12 75 GLN B N 1
ATOM 1975 C CA . GLN B 1 75 ? -2.643 18.141 -3.705 1 97.12 75 GLN B CA 1
ATOM 1976 C C . GLN B 1 75 ? -1.184 17.703 -3.789 1 97.12 75 GLN B C 1
ATOM 1978 O O . GLN B 1 75 ? -0.466 17.719 -2.787 1 97.12 75 GLN B O 1
ATOM 1983 N N . ALA B 1 76 ? -0.728 17.328 -4.938 1 97.75 76 ALA B N 1
ATOM 1984 C CA . ALA B 1 76 ? 0.59 16.734 -5.141 1 97.75 76 ALA B CA 1
ATOM 1985 C C . ALA B 1 76 ? 1.694 17.656 -4.633 1 97.75 76 ALA B C 1
ATOM 1987 O O . ALA B 1 76 ? 2.639 17.203 -3.98 1 97.75 76 ALA B O 1
ATOM 1988 N N . ALA B 1 77 ? 1.579 18.922 -4.871 1 96.44 77 ALA B N 1
ATOM 1989 C CA . ALA B 1 77 ? 2.639 19.859 -4.5 1 96.44 77 ALA B CA 1
ATOM 1990 C C . ALA B 1 77 ? 2.771 19.969 -2.986 1 96.44 77 ALA B C 1
ATOM 1992 O O . ALA B 1 77 ? 3.885 19.984 -2.453 1 96.44 77 ALA B O 1
ATOM 1993 N N . MET B 1 78 ? 1.695 20.062 -2.301 1 95.38 78 MET B N 1
ATOM 1994 C CA . MET B 1 78 ? 1.706 20.156 -0.844 1 95.38 78 MET B CA 1
ATOM 1995 C C . MET B 1 78 ? 2.236 18.875 -0.208 1 95.38 78 MET B C 1
ATOM 1997 O O . MET B 1 78 ? 2.99 18.938 0.766 1 95.38 78 MET B O 1
ATOM 2001 N N . VAL B 1 79 ? 1.814 17.75 -0.779 1 96.88 79 VAL B N 1
ATOM 2002 C CA . VAL B 1 79 ? 2.268 16.453 -0.289 1 96.88 79 VAL B CA 1
ATOM 2003 C C . VAL B 1 79 ? 3.775 16.312 -0.482 1 96.88 79 VAL B C 1
ATOM 2005 O O . VAL B 1 79 ? 4.488 15.867 0.419 1 96.88 79 VAL B O 1
ATOM 2008 N N . ASP B 1 80 ? 4.234 16.703 -1.63 1 96.81 80 ASP B N 1
ATOM 2009 C CA . ASP B 1 80 ? 5.66 16.688 -1.938 1 96.81 80 ASP B CA 1
ATOM 2010 C C . ASP B 1 80 ? 6.449 17.547 -0.948 1 96.81 80 ASP B C 1
ATOM 2012 O O . ASP B 1 80 ? 7.453 17.094 -0.395 1 96.81 80 ASP B O 1
ATOM 2016 N N . PHE B 1 81 ? 5.98 18.719 -0.617 1 95.38 81 PHE B N 1
ATOM 2017 C CA . PHE B 1 81 ? 6.633 19.641 0.304 1 95.38 81 PHE B CA 1
ATOM 2018 C C . PHE B 1 81 ? 6.73 19.047 1.699 1 95.38 81 PHE B C 1
ATOM 2020 O O . PHE B 1 81 ? 7.785 19.109 2.336 1 95.38 81 PHE B O 1
ATOM 2027 N N . ALA B 1 82 ? 5.66 18.406 2.121 1 94.75 82 ALA B N 1
ATOM 2028 C CA . ALA B 1 82 ? 5.594 17.844 3.465 1 94.75 82 ALA B CA 1
ATOM 2029 C C . ALA B 1 82 ? 6.621 16.719 3.635 1 94.75 82 ALA B C 1
ATOM 2031 O O . ALA B 1 82 ? 7.055 16.438 4.754 1 94.75 82 ALA B O 1
ATOM 2032 N N . GLY B 1 83 ? 7.051 16.078 2.562 1 93.94 83 GLY B N 1
ATOM 2033 C CA . GLY B 1 83 ? 8.047 15.023 2.609 1 93.94 83 GLY B CA 1
ATOM 2034 C C . GLY B 1 83 ? 9.469 15.539 2.527 1 93.94 83 GLY B C 1
ATOM 2035 O O . GLY B 1 83 ? 10.414 14.82 2.84 1 93.94 83 GLY B O 1
ATOM 2036 N N . MET B 1 84 ? 9.602 16.781 2.17 1 91.56 84 MET B N 1
ATOM 2037 C CA . MET B 1 84 ? 10.93 17.344 1.909 1 91.56 84 MET B CA 1
ATOM 2038 C C . MET B 1 84 ? 11.438 18.125 3.115 1 91.56 84 MET B C 1
ATOM 2040 O O . MET B 1 84 ? 12.641 18.344 3.248 1 91.56 84 MET B O 1
ATOM 2044 N N . VAL B 1 85 ? 10.539 18.469 3.994 1 88.31 85 VAL B N 1
ATOM 2045 C CA . VAL B 1 85 ? 10.898 19.344 5.109 1 88.31 85 VAL B CA 1
ATOM 2046 C C . VAL B 1 85 ? 10.633 18.641 6.43 1 88.31 85 VAL B C 1
ATOM 2048 O O . VAL B 1 85 ? 9.648 17.906 6.562 1 88.31 85 VAL B O 1
ATOM 2051 N N . SER B 1 86 ? 11.531 18.953 7.371 1 87.38 86 SER B N 1
ATOM 2052 C CA . SER B 1 86 ? 11.344 18.391 8.703 1 87.38 86 SER B CA 1
ATOM 2053 C C . SER B 1 86 ? 10.508 19.312 9.586 1 87.38 86 SER B C 1
ATOM 2055 O O . SER B 1 86 ? 10.68 20.531 9.539 1 87.38 86 SER B O 1
ATOM 2057 N N . GLY B 1 87 ? 9.648 18.688 10.344 1 82 87 GLY B N 1
ATOM 2058 C CA . GLY B 1 87 ? 8.867 19.438 11.32 1 82 87 GLY B CA 1
ATOM 2059 C C . GLY B 1 87 ? 9.727 20.094 12.383 1 82 87 GLY B C 1
ATOM 2060 O O . GLY B 1 87 ? 9.281 21.031 13.062 1 82 87 GLY B O 1
ATOM 2061 N N . ALA B 1 88 ? 10.867 19.578 12.547 1 82.31 88 ALA B N 1
ATOM 2062 C CA . ALA B 1 88 ? 11.797 20.188 13.492 1 82.31 88 ALA B CA 1
ATOM 2063 C C . ALA B 1 88 ? 12.195 21.594 13.039 1 82.31 88 ALA B C 1
ATOM 2065 O O . ALA B 1 88 ? 12.523 22.453 13.859 1 82.31 88 ALA B O 1
ATOM 2066 N N . ARG B 1 89 ? 12.156 21.828 11.711 1 81 89 ARG B N 1
ATOM 2067 C CA . ARG B 1 89 ? 12.727 23.062 11.148 1 81 89 ARG B CA 1
ATOM 2068 C C . ARG B 1 89 ? 11.625 24.031 10.734 1 81 89 ARG B C 1
ATOM 2070 O O . ARG B 1 89 ? 11.906 25.188 10.391 1 81 89 ARG B O 1
ATOM 2077 N N . GLY B 1 90 ? 10.359 23.5 10.812 1 79.56 90 GLY B N 1
ATOM 2078 C CA . GLY B 1 90 ? 9.344 24.438 10.352 1 79.56 90 GLY B CA 1
ATOM 2079 C C . GLY B 1 90 ? 7.93 23.906 10.523 1 79.56 90 GLY B C 1
ATOM 2080 O O . GLY B 1 90 ? 7.73 22.719 10.758 1 79.56 90 GLY B O 1
ATOM 2081 N N . ASP B 1 91 ? 7.059 24.922 10.453 1 88.56 91 ASP B N 1
ATOM 2082 C CA . ASP B 1 91 ? 5.625 24.656 10.508 1 88.56 91 ASP B CA 1
ATOM 2083 C C . ASP B 1 91 ? 5.07 24.375 9.109 1 88.56 91 ASP B C 1
ATOM 2085 O O . ASP B 1 91 ? 4.797 25.312 8.352 1 88.56 91 ASP B O 1
ATOM 2089 N N . LYS B 1 92 ? 4.82 23.094 8.859 1 91.38 92 LYS B N 1
ATOM 2090 C CA . LYS B 1 92 ? 4.449 22.672 7.516 1 91.38 92 LYS B CA 1
ATOM 2091 C C . LYS B 1 92 ? 3.012 23.062 7.188 1 91.38 92 LYS B C 1
ATOM 2093 O O . LYS B 1 92 ? 2.67 23.281 6.023 1 91.38 92 LYS B O 1
ATOM 2098 N N . PHE B 1 93 ? 2.191 23.141 8.18 1 92.81 93 PHE B N 1
ATOM 2099 C CA . PHE B 1 93 ? 0.817 23.578 7.969 1 92.81 93 PHE B CA 1
ATOM 2100 C C . PHE B 1 93 ? 0.775 25.031 7.5 1 92.81 93 PHE B C 1
ATOM 2102 O O . PHE B 1 93 ? 0.114 25.344 6.512 1 92.81 93 PHE B O 1
ATOM 2109 N N . SER B 1 94 ? 1.479 25.859 8.211 1 89.81 94 SER B N 1
ATOM 2110 C CA . SER B 1 94 ? 1.53 27.266 7.836 1 89.81 94 SER B CA 1
ATOM 2111 C C . SER B 1 94 ? 2.135 27.438 6.449 1 89.81 94 SER B C 1
ATOM 2113 O O . SER B 1 94 ? 1.642 28.25 5.652 1 89.81 94 SER B O 1
ATOM 2115 N N . ALA B 1 95 ? 3.115 26.719 6.098 1 90.06 95 ALA B N 1
ATOM 2116 C CA . ALA B 1 95 ? 3.832 26.844 4.832 1 90.06 95 ALA B CA 1
ATOM 2117 C C . ALA B 1 95 ? 2.957 26.422 3.658 1 90.06 95 ALA B C 1
ATOM 2119 O O . ALA B 1 95 ? 3.041 26.984 2.57 1 90.06 95 ALA B O 1
ATOM 2120 N N . THR B 1 96 ? 2.125 25.422 3.809 1 91 96 THR B N 1
ATOM 2121 C CA . THR B 1 96 ? 1.365 24.828 2.713 1 91 96 THR B CA 1
ATOM 2122 C C . THR B 1 96 ? -0.054 25.391 2.674 1 91 96 THR B C 1
ATOM 2124 O O . THR B 1 96 ? -0.759 25.234 1.674 1 91 96 THR B O 1
ATOM 2127 N N . GLY B 1 97 ? -0.495 25.953 3.752 1 91.81 97 GLY B N 1
ATOM 2128 C CA . GLY B 1 97 ? -1.872 26.406 3.85 1 91.81 97 GLY B CA 1
ATOM 2129 C C . GLY B 1 97 ? -2.844 25.297 4.211 1 91.81 97 GLY B C 1
ATOM 2130 O O . GLY B 1 97 ? -4.059 25.5 4.176 1 91.81 97 GLY B O 1
ATOM 2131 N N . LEU B 1 98 ? -2.307 24.172 4.551 1 95.25 98 LEU B N 1
ATOM 2132 C CA . LEU B 1 98 ? -3.143 23.078 5.035 1 95.25 98 LEU B CA 1
ATOM 2133 C C . LEU B 1 98 ? -3.686 23.375 6.426 1 95.25 98 LEU B C 1
ATOM 2135 O O . LEU B 1 98 ? -3.066 24.125 7.188 1 95.25 98 LEU B O 1
ATOM 2139 N N . THR B 1 99 ? -4.844 22.859 6.719 1 97.56 99 THR B N 1
ATOM 2140 C CA . THR B 1 99 ? -5.496 23.109 8 1 97.56 99 THR B CA 1
ATOM 2141 C C . THR B 1 99 ? -5.406 21.875 8.898 1 97.56 99 THR B C 1
ATOM 2143 O O . THR B 1 99 ? -5.867 20.797 8.531 1 97.56 99 THR B O 1
ATOM 2146 N N . ALA B 1 100 ? -4.828 22.078 10.07 1 97.88 100 ALA B N 1
ATOM 2147 C CA . ALA B 1 100 ? -4.82 21.016 11.078 1 97.88 100 ALA B CA 1
ATOM 2148 C C . ALA B 1 100 ? -6.109 21.031 11.898 1 97.88 100 ALA B C 1
ATOM 2150 O O . ALA B 1 100 ? -6.48 22.047 12.469 1 97.88 100 ALA B O 1
ATOM 2151 N N . VAL B 1 101 ? -6.785 19.922 11.922 1 98.31 101 VAL B N 1
ATOM 2152 C CA . VAL B 1 101 ? -7.996 19.766 12.727 1 98.31 101 VAL B CA 1
ATOM 2153 C C . VAL B 1 101 ? -7.762 18.734 13.828 1 98.31 101 VAL B C 1
ATOM 2155 O O . VAL B 1 101 ? -7.211 17.672 13.578 1 98.31 101 VAL B O 1
ATOM 2158 N N . ARG B 1 102 ? -8.117 19.062 15.039 1 98.12 102 ARG B N 1
ATOM 2159 C CA . ARG B 1 102 ? -7.996 18.109 16.125 1 98.12 102 ARG B CA 1
ATOM 2160 C C . ARG B 1 102 ? -9.047 17.016 16.016 1 98.12 102 ARG B C 1
ATOM 2162 O O . ARG B 1 102 ? -10.242 17.297 15.914 1 98.12 102 ARG B O 1
ATOM 2169 N N . SER B 1 103 ? -8.609 15.773 15.984 1 98.12 103 SER B N 1
ATOM 2170 C CA . SER B 1 103 ? -9.531 14.641 15.992 1 98.12 103 SER B CA 1
ATOM 2171 C C . SER B 1 103 ? -10.328 14.594 17.297 1 98.12 103 SER B C 1
ATOM 2173 O O . SER B 1 103 ? -9.805 14.906 18.359 1 98.12 103 SER B O 1
ATOM 2175 N N . THR B 1 104 ? -11.562 14.172 17.219 1 97.25 104 THR B N 1
ATOM 2176 C CA . THR B 1 104 ? -12.383 13.984 18.406 1 97.25 104 THR B CA 1
ATOM 2177 C C . THR B 1 104 ? -12.305 12.539 18.891 1 97.25 104 THR B C 1
ATOM 2179 O O . THR B 1 104 ? -12.859 12.203 19.953 1 97.25 104 THR B O 1
ATOM 2182 N N . VAL B 1 105 ? -11.555 11.688 18.188 1 97.56 105 VAL B N 1
ATOM 2183 C CA . VAL B 1 105 ? -11.57 10.25 18.422 1 97.56 105 VAL B CA 1
ATOM 2184 C C . VAL B 1 105 ? -10.211 9.805 18.953 1 97.56 105 VAL B C 1
ATOM 2186 O O . VAL B 1 105 ? -10.133 8.883 19.781 1 97.56 105 VAL B O 1
ATOM 2189 N N . VAL B 1 106 ? -9.18 10.422 18.484 1 98.62 106 VAL B N 1
ATOM 2190 C CA . VAL B 1 106 ? -7.824 10.078 18.906 1 98.62 106 VAL B CA 1
ATOM 2191 C C . VAL B 1 106 ? -7.051 11.352 19.234 1 98.62 106 VAL B C 1
ATOM 2193 O O . VAL B 1 106 ? -7.41 12.445 18.781 1 98.62 106 VAL B O 1
ATOM 2196 N N . ASP B 1 107 ? -5.98 11.25 19.969 1 98.62 107 ASP B N 1
ATOM 2197 C CA . ASP B 1 107 ? -5.125 12.383 20.312 1 98.62 107 ASP B CA 1
ATOM 2198 C C . ASP B 1 107 ? -4.148 12.703 19.172 1 98.62 107 ASP B C 1
ATOM 2200 O O . ASP B 1 107 ? -2.934 12.664 19.359 1 98.62 107 ASP B O 1
ATOM 2204 N N . ALA B 1 108 ? -4.641 13.062 18.062 1 98.81 108 ALA B N 1
ATOM 2205 C CA . ALA B 1 108 ? -3.861 13.422 16.875 1 98.81 108 ALA B CA 1
ATOM 2206 C C . ALA B 1 108 ? -4.625 14.406 15.992 1 98.81 108 ALA B C 1
ATOM 2208 O O . ALA B 1 108 ? -5.855 14.438 16.016 1 98.81 108 ALA B O 1
ATOM 2209 N N . PRO B 1 109 ? -3.926 15.227 15.258 1 98.62 109 PRO B N 1
ATOM 2210 C CA . PRO B 1 109 ? -4.555 16.062 14.242 1 98.62 109 PRO B CA 1
ATOM 2211 C C . PRO B 1 109 ? -4.77 15.336 12.922 1 98.62 109 PRO B C 1
ATOM 2213 O O . PRO B 1 109 ? -4.203 14.258 12.703 1 98.62 109 PRO B O 1
ATOM 2216 N N . TYR B 1 110 ? -5.641 15.852 12.109 1 98.56 110 TYR B N 1
ATOM 2217 C CA . TYR B 1 110 ? -5.684 15.438 10.711 1 98.56 110 TYR B CA 1
ATOM 2218 C C . TYR B 1 110 ? -5.734 16.641 9.781 1 98.56 110 TYR B C 1
ATOM 2220 O O . TYR B 1 110 ? -5.914 17.781 10.234 1 98.56 110 TYR B O 1
ATOM 2228 N N . VAL B 1 111 ? -5.426 16.438 8.523 1 98.5 111 VAL B N 1
ATOM 2229 C CA . VAL B 1 111 ? -5.43 17.484 7.496 1 98.5 111 VAL B CA 1
ATOM 2230 C C . VAL B 1 111 ? -6.84 17.656 6.93 1 98.5 111 VAL B C 1
ATOM 2232 O O . VAL B 1 111 ? -7.352 16.75 6.254 1 98.5 111 VAL B O 1
ATOM 2235 N N . ASP B 1 112 ? -7.383 18.766 7.074 1 98.31 112 ASP B N 1
ATOM 2236 C CA . ASP B 1 112 ? -8.773 19.016 6.711 1 98.31 112 ASP B CA 1
ATOM 2237 C C . ASP B 1 112 ? -8.992 18.828 5.211 1 98.31 112 ASP B C 1
ATOM 2239 O O . ASP B 1 112 ? -10.039 18.328 4.785 1 98.31 112 ASP B O 1
ATOM 2243 N N . GLU B 1 113 ? -8.086 19.234 4.426 1 98.06 113 GLU B N 1
ATOM 2244 C CA . GLU B 1 113 ? -8.234 19.312 2.973 1 98.06 113 GLU B CA 1
ATOM 2245 C C . GLU B 1 113 ? -8.148 17.922 2.346 1 98.06 113 GLU B C 1
ATOM 2247 O O . GLU B 1 113 ? -8.5 17.734 1.178 1 98.06 113 GLU B O 1
ATOM 2252 N N . CYS B 1 114 ? -7.621 16.906 3.055 1 98.56 114 CYS B N 1
ATOM 2253 C CA . CYS B 1 114 ? -7.531 15.57 2.496 1 98.56 114 CYS B CA 1
ATOM 2254 C C . CYS B 1 114 ? -8.906 14.914 2.43 1 98.56 114 CYS B C 1
ATOM 2256 O O . CYS B 1 114 ? -9.648 14.922 3.412 1 98.56 114 CYS B O 1
ATOM 2258 N N . PRO B 1 115 ? -9.258 14.328 1.349 1 98.69 115 PRO B N 1
ATOM 2259 C CA . PRO B 1 115 ? -10.602 13.773 1.18 1 98.69 115 PRO B CA 1
ATOM 2260 C C . PRO B 1 115 ? -10.859 12.578 2.098 1 98.69 115 PRO B C 1
ATOM 2262 O O . PRO B 1 115 ? -12.016 12.273 2.402 1 98.69 115 PRO B O 1
ATOM 2265 N N . LEU B 1 116 ? -9.922 11.875 2.51 1 98.81 116 LEU B N 1
ATOM 2266 C CA . LEU B 1 116 ? -10.031 10.656 3.311 1 98.81 116 LEU B CA 1
ATOM 2267 C C . LEU B 1 116 ? -9.031 10.672 4.465 1 98.81 116 LEU B C 1
ATOM 2269 O O . LEU B 1 116 ? -7.852 10.961 4.266 1 98.81 116 LEU B O 1
ATOM 2273 N N . VAL B 1 117 ? -9.508 10.359 5.676 1 98.88 117 VAL B N 1
ATOM 2274 C CA . VAL B 1 117 ? -8.672 10.414 6.871 1 98.88 117 VAL B CA 1
ATOM 2275 C C . VAL B 1 117 ? -8.938 9.188 7.742 1 98.88 117 VAL B C 1
ATOM 2277 O O . VAL B 1 117 ? -10.094 8.852 8.016 1 98.88 117 VAL B O 1
ATOM 2280 N N . LEU B 1 118 ? -7.922 8.508 8.148 1 98.94 118 LEU B N 1
ATOM 2281 C CA . LEU B 1 118 ? -7.988 7.422 9.125 1 98.94 118 LEU B CA 1
ATOM 2282 C C . LEU B 1 118 ? -7.457 7.879 10.477 1 98.94 118 LEU B C 1
ATOM 2284 O O . LEU B 1 118 ? -6.34 8.391 10.57 1 98.94 118 LEU B O 1
ATOM 2288 N N . GLU B 1 119 ? -8.211 7.77 11.484 1 98.94 119 GLU B N 1
ATOM 2289 C CA . GLU B 1 119 ? -7.848 8.125 12.852 1 98.94 119 GLU B CA 1
ATOM 2290 C C . GLU B 1 119 ? -7.457 6.895 13.656 1 98.94 119 GLU B C 1
ATOM 2292 O O . GLU B 1 119 ? -8.281 6 13.875 1 98.94 119 GLU B O 1
ATOM 2297 N N . CYS B 1 120 ? -6.215 6.926 14.188 1 98.94 120 CYS B N 1
ATOM 2298 C CA . CYS B 1 120 ? -5.645 5.66 14.641 1 98.94 120 CYS B CA 1
ATOM 2299 C C . CYS B 1 120 ? -5.051 5.801 16.031 1 98.94 120 CYS B C 1
ATOM 2301 O O . CYS B 1 120 ? -4.43 6.816 16.359 1 98.94 120 CYS B O 1
ATOM 2303 N N . GLU B 1 121 ? -5.223 4.773 16.766 1 98.88 121 GLU B N 1
ATOM 2304 C CA . GLU B 1 121 ? -4.465 4.555 18 1 98.88 121 GLU B CA 1
ATOM 2305 C C . GLU B 1 121 ? -3.338 3.551 17.781 1 98.88 121 GLU B C 1
ATOM 2307 O O . GLU B 1 121 ? -3.533 2.52 17.141 1 98.88 121 GLU B O 1
ATOM 2312 N N . LEU B 1 122 ? -2.15 3.854 18.328 1 98.81 122 LEU B N 1
ATOM 2313 C CA . LEU B 1 122 ? -1.018 2.951 18.141 1 98.81 122 LEU B CA 1
ATOM 2314 C C . LEU B 1 122 ? -1.283 1.604 18.812 1 98.81 122 LEU B C 1
ATOM 2316 O O . LEU B 1 122 ? -1.544 1.54 20.016 1 98.81 122 LEU B O 1
ATOM 2320 N N . GLN B 1 123 ? -1.223 0.611 18.016 1 98.38 123 GLN B N 1
ATOM 2321 C CA . GLN B 1 123 ? -1.51 -0.735 18.5 1 98.38 123 GLN B CA 1
ATOM 2322 C C . GLN B 1 123 ? -0.227 -1.544 18.672 1 98.38 123 GLN B C 1
ATOM 2324 O O . GLN B 1 123 ? -0.105 -2.336 19.609 1 98.38 123 GLN B O 1
ATOM 2329 N N . ALA B 1 124 ? 0.675 -1.46 17.75 1 98.25 124 ALA B N 1
ATOM 2330 C CA . ALA B 1 124 ? 1.912 -2.236 17.781 1 98.25 124 ALA B CA 1
ATOM 2331 C C . ALA B 1 124 ? 3.027 -1.511 17.031 1 98.25 124 ALA B C 1
ATOM 2333 O O . ALA B 1 124 ? 2.76 -0.621 16.219 1 98.25 124 ALA B O 1
ATOM 2334 N N . THR B 1 125 ? 4.219 -1.828 17.422 1 98.31 125 THR B N 1
ATOM 2335 C CA . THR B 1 125 ? 5.414 -1.322 16.75 1 98.31 125 THR B CA 1
ATOM 2336 C C . THR B 1 125 ? 6.355 -2.467 16.391 1 98.31 125 THR B C 1
ATOM 2338 O O . THR B 1 125 ? 6.539 -3.398 17.172 1 98.31 125 THR B O 1
ATOM 2341 N N . LEU B 1 126 ? 6.883 -2.439 15.195 1 98.25 126 LEU B N 1
ATOM 2342 C CA . LEU B 1 126 ? 7.852 -3.428 14.734 1 98.25 126 LEU B CA 1
ATOM 2343 C C . LEU B 1 126 ? 9.109 -2.75 14.211 1 98.25 126 LEU B C 1
ATOM 2345 O O . LEU B 1 126 ? 9.055 -1.965 13.266 1 98.25 126 LEU B O 1
ATOM 2349 N N . GLU B 1 127 ? 10.258 -3.039 14.805 1 98.12 127 GLU B N 1
ATOM 2350 C CA . GLU B 1 127 ? 11.539 -2.537 14.32 1 98.12 127 GLU B CA 1
ATOM 2351 C C . GLU B 1 127 ? 12.062 -3.387 13.164 1 98.12 127 GLU B C 1
ATOM 2353 O O . GLU B 1 127 ? 12.25 -4.598 13.312 1 98.12 127 GLU B O 1
ATOM 2358 N N . LEU B 1 128 ? 12.336 -2.805 11.938 1 98.06 128 LEU B N 1
ATOM 2359 C CA . LEU B 1 128 ? 12.648 -3.566 10.734 1 98.06 128 LEU B CA 1
ATOM 2360 C C . LEU B 1 128 ? 14.023 -3.197 10.203 1 98.06 128 LEU B C 1
ATOM 2362 O O . LEU B 1 128 ? 14.422 -3.664 9.133 1 98.06 128 LEU B O 1
ATOM 2366 N N . GLY B 1 129 ? 14.828 -2.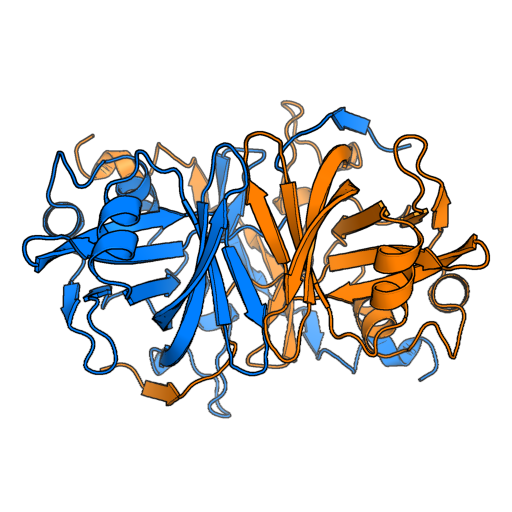436 10.844 1 97.75 129 GLY B N 1
ATOM 2367 C CA . GLY B 1 129 ? 16.094 -1.903 10.367 1 97.75 129 GLY B CA 1
ATOM 2368 C C . GLY B 1 129 ? 16.109 -0.39 10.266 1 97.75 129 GLY B C 1
ATOM 2369 O O . GLY B 1 129 ? 16.078 0.304 11.289 1 97.75 129 GLY B O 1
ATOM 2370 N N . SER B 1 130 ? 16.031 0.08 9.016 1 98.5 130 SER B N 1
ATOM 2371 C CA . SER B 1 130 ? 16.062 1.527 8.836 1 98.5 130 SER B CA 1
ATOM 2372 C C . SER B 1 130 ? 14.742 2.168 9.25 1 98.5 130 SER B C 1
ATOM 2374 O O . SER B 1 130 ? 14.68 3.377 9.484 1 98.5 130 SER B O 1
ATOM 2376 N N . HIS B 1 131 ? 13.695 1.32 9.297 1 98.75 131 HIS B N 1
ATOM 2377 C CA . HIS B 1 131 ? 12.367 1.862 9.586 1 98.75 131 HIS B CA 1
ATOM 2378 C C . HIS B 1 131 ? 11.75 1.187 10.805 1 98.75 131 HIS B C 1
ATOM 2380 O O . HIS B 1 131 ? 12.062 0.032 11.102 1 98.75 131 HIS B O 1
ATOM 2386 N N . THR B 1 132 ? 10.977 1.951 11.484 1 98.75 132 THR B N 1
ATOM 2387 C CA . THR B 1 132 ? 9.992 1.439 12.43 1 98.75 132 THR B CA 1
ATOM 2388 C C . THR B 1 132 ? 8.609 1.371 11.781 1 98.75 132 THR B C 1
ATOM 2390 O O . THR B 1 132 ? 8.125 2.363 11.227 1 98.75 132 THR B O 1
ATOM 2393 N N . GLN B 1 133 ? 8.039 0.232 11.836 1 98.88 133 GLN B N 1
ATOM 2394 C CA . GLN B 1 133 ? 6.656 0.123 11.398 1 98.88 133 GLN B CA 1
ATOM 2395 C C . GLN B 1 133 ? 5.691 0.332 12.555 1 98.88 133 GLN B C 1
ATOM 2397 O O . GLN B 1 133 ? 5.777 -0.355 13.578 1 98.88 133 GLN B O 1
ATOM 2402 N N . PHE B 1 134 ? 4.793 1.297 12.422 1 98.94 134 PHE B N 1
ATOM 2403 C CA . PHE B 1 134 ? 3.725 1.563 13.383 1 98.94 134 PHE B CA 1
ATOM 2404 C C . PHE B 1 134 ? 2.402 0.981 12.898 1 98.94 134 PHE B C 1
ATOM 2406 O O . PHE B 1 134 ? 1.953 1.289 11.789 1 98.94 134 PHE B O 1
ATOM 2413 N N . VAL B 1 135 ? 1.824 0.11 13.711 1 98.94 135 VAL B N 1
ATOM 2414 C CA . VAL B 1 135 ? 0.487 -0.409 13.438 1 98.94 135 VAL B CA 1
ATOM 2415 C C . VAL B 1 135 ? -0.544 0.375 14.25 1 98.94 135 VAL B C 1
ATOM 2417 O O . VAL B 1 135 ? -0.508 0.372 15.477 1 98.94 135 VAL B O 1
ATOM 2420 N N . GLY B 1 136 ? -1.381 1.059 13.531 1 98.94 136 GLY B N 1
ATOM 2421 C CA . GLY B 1 136 ? -2.449 1.811 14.172 1 98.94 136 GLY B CA 1
ATOM 2422 C C . GLY B 1 136 ? -3.803 1.138 14.055 1 98.94 136 GLY B C 1
ATOM 2423 O O . GLY B 1 136 ? -4.223 0.762 12.961 1 98.94 136 GLY B O 1
ATOM 2424 N N . ARG B 1 137 ? -4.469 0.986 15.156 1 98.88 137 ARG B N 1
ATOM 2425 C CA . ARG B 1 137 ? -5.871 0.585 15.148 1 98.88 137 ARG B CA 1
ATOM 2426 C C . ARG B 1 137 ? -6.766 1.729 14.68 1 98.88 137 ARG B C 1
ATOM 2428 O O . ARG B 1 137 ? -6.734 2.82 15.25 1 98.88 137 ARG B O 1
ATOM 2435 N N . ILE B 1 138 ? -7.539 1.475 13.633 1 98.94 138 ILE B N 1
ATOM 2436 C CA . ILE B 1 138 ? -8.422 2.494 13.078 1 98.94 138 ILE B CA 1
ATOM 2437 C C . ILE B 1 138 ? -9.68 2.621 13.938 1 98.94 138 ILE B C 1
ATOM 2439 O O . ILE B 1 138 ? -10.445 1.667 14.07 1 98.94 138 ILE B O 1
ATOM 2443 N N . LEU B 1 139 ? -9.867 3.756 14.438 1 98.94 139 LEU B N 1
ATOM 2444 C CA . LEU B 1 139 ? -11.062 3.975 15.25 1 98.94 139 LEU B CA 1
ATOM 2445 C C . LEU B 1 139 ? -12.156 4.66 14.43 1 98.94 139 LEU B C 1
ATOM 2447 O O . LEU B 1 139 ? -13.344 4.527 14.742 1 98.94 139 LEU B O 1
ATOM 2451 N N . ASN B 1 140 ? -11.734 5.383 13.445 1 98.88 140 ASN B N 1
ATOM 2452 C CA . ASN B 1 140 ? -12.672 6.047 12.547 1 98.88 140 ASN B CA 1
ATOM 2453 C C . ASN B 1 140 ? -12.023 6.379 11.203 1 98.88 140 ASN B C 1
ATOM 2455 O O . ASN B 1 140 ? -10.828 6.648 11.141 1 98.88 140 ASN B O 1
ATOM 2459 N N . VAL B 1 141 ? -12.844 6.305 10.195 1 98.88 141 VAL B N 1
ATOM 2460 C CA . VAL B 1 141 ? -12.484 6.848 8.891 1 98.88 141 VAL B CA 1
ATOM 2461 C C . VAL B 1 141 ? -13.43 7.984 8.523 1 98.88 141 VAL B C 1
ATOM 2463 O O . VAL B 1 141 ? -14.648 7.832 8.594 1 98.88 141 VAL B O 1
ATOM 2466 N N . GLY B 1 142 ? -12.852 9.117 8.258 1 98.75 142 GLY B N 1
ATOM 2467 C CA . GLY B 1 142 ? -13.617 10.25 7.754 1 98.75 142 GLY B CA 1
ATOM 2468 C C . GLY B 1 142 ? -13.445 10.469 6.262 1 98.75 142 GLY B C 1
ATOM 2469 O O . GLY B 1 142 ? -12.344 10.328 5.734 1 98.75 142 GLY B O 1
ATOM 2470 N N . ILE B 1 143 ? -14.555 10.812 5.57 1 98.75 143 ILE B N 1
ATOM 2471 C CA . ILE B 1 143 ? -14.469 10.992 4.125 1 98.75 143 ILE B CA 1
ATOM 2472 C C . ILE B 1 143 ? -15.281 12.227 3.715 1 98.75 143 ILE B C 1
ATOM 2474 O O . ILE B 1 143 ? -16.344 12.492 4.281 1 98.75 143 ILE B O 1
ATOM 2478 N N . GLU B 1 144 ? -14.734 12.969 2.729 1 98.56 144 GLU B N 1
ATOM 2479 C CA . GLU B 1 144 ? -15.523 14.031 2.115 1 98.56 144 GLU B CA 1
ATOM 2480 C C . GLU B 1 144 ? -16.734 13.477 1.385 1 98.56 144 GLU B C 1
ATOM 2482 O O . GLU B 1 144 ? -16.625 12.516 0.624 1 98.56 144 GLU B O 1
ATOM 2487 N N . THR B 1 145 ? -17.828 14.117 1.497 1 97.75 145 THR B N 1
ATOM 2488 C CA . THR B 1 145 ? -19.094 13.594 0.98 1 97.75 145 THR B CA 1
ATOM 2489 C C . THR B 1 145 ? -19.078 13.547 -0.545 1 97.75 145 THR B C 1
ATOM 2491 O O . THR B 1 145 ? -19.688 12.664 -1.15 1 97.75 145 THR B O 1
ATOM 2494 N N . ASP B 1 146 ? -18.375 14.438 -1.145 1 97.19 146 ASP B N 1
ATOM 2495 C CA . ASP B 1 146 ? -18.328 14.484 -2.602 1 97.19 146 ASP B CA 1
ATOM 2496 C C . ASP B 1 146 ? -17.469 13.359 -3.164 1 97.19 146 ASP B C 1
ATOM 2498 O O . ASP B 1 146 ? -17.391 13.18 -4.383 1 97.19 146 ASP B O 1
ATOM 2502 N N . CYS B 1 147 ? -16.891 12.547 -2.32 1 97.88 147 CYS B N 1
ATOM 2503 C CA . CYS B 1 147 ? -16.078 11.406 -2.73 1 97.88 147 CYS B CA 1
ATOM 2504 C C . CYS B 1 147 ? -16.875 10.102 -2.629 1 97.88 147 CYS B C 1
ATOM 2506 O O . CYS B 1 147 ? -16.328 9.023 -2.844 1 97.88 147 CYS B O 1
ATOM 2508 N N . LEU B 1 148 ? -18.094 10.242 -2.27 1 97.62 148 LEU B N 1
ATOM 2509 C CA . LEU B 1 148 ? -19.016 9.117 -2.277 1 97.62 148 LEU B CA 1
ATOM 2510 C C . LEU B 1 148 ? -19.75 9.023 -3.611 1 97.62 148 LEU B C 1
ATOM 2512 O O . LEU B 1 148 ? -20.047 10.047 -4.238 1 97.62 148 LEU B O 1
ATOM 2516 N N . ASN B 1 149 ? -19.984 7.82 -4.051 1 95.88 149 ASN B N 1
ATOM 2517 C CA . ASN B 1 149 ? -20.781 7.664 -5.266 1 95.88 149 ASN B CA 1
ATOM 2518 C C . ASN B 1 149 ? -22.266 7.781 -4.973 1 95.88 149 ASN B C 1
ATOM 2520 O O . ASN B 1 149 ? -22.656 8.109 -3.852 1 95.88 149 ASN B O 1
ATOM 2524 N N . GLU B 1 150 ? -23.094 7.484 -5.984 1 95.44 150 GLU B N 1
ATOM 2525 C CA . GLU B 1 150 ? -24.547 7.668 -5.871 1 95.44 150 GLU B CA 1
ATOM 2526 C C . GLU B 1 150 ? -25.141 6.723 -4.84 1 95.44 150 GLU B C 1
ATOM 2528 O O . GLU B 1 150 ? -26.156 7.035 -4.219 1 95.44 150 GLU B O 1
ATOM 2533 N N . SER B 1 151 ? -24.516 5.594 -4.609 1 95.81 151 SER B N 1
ATOM 2534 C CA . SER B 1 151 ? -25 4.605 -3.658 1 95.81 151 SER B CA 1
ATOM 2535 C C . SER B 1 151 ? -24.438 4.855 -2.262 1 95.81 151 SER B C 1
ATOM 2537 O O . SER B 1 151 ? -24.656 4.062 -1.346 1 95.81 151 SER B O 1
ATOM 2539 N N . GLY B 1 152 ? -23.625 5.918 -2.104 1 96.31 152 GLY B N 1
ATOM 2540 C CA . GLY B 1 152 ? -23.078 6.281 -0.801 1 96.31 152 GLY B CA 1
ATOM 2541 C C . GLY B 1 152 ? -21.812 5.535 -0.449 1 96.31 152 GLY B C 1
ATOM 2542 O O . GLY B 1 152 ? -21.391 5.516 0.712 1 96.31 152 GLY B O 1
ATOM 2543 N N . GLN B 1 153 ? -21.219 4.871 -1.405 1 96.94 153 GLN B N 1
ATOM 2544 C CA . GLN B 1 153 ? -19.969 4.152 -1.168 1 96.94 153 GLN B CA 1
ATOM 2545 C C . GLN B 1 153 ? -18.766 5 -1.556 1 96.94 153 GLN B C 1
ATOM 2547 O O . GLN B 1 153 ? -18.812 5.758 -2.527 1 96.94 153 GLN B O 1
ATOM 2552 N N . PRO B 1 154 ? -17.688 4.883 -0.782 1 98.12 154 PRO B N 1
ATOM 2553 C CA . PRO B 1 154 ? -16.469 5.578 -1.199 1 98.12 154 PRO B CA 1
ATOM 2554 C C . PRO B 1 154 ? -16.047 5.234 -2.627 1 98.12 154 PRO B C 1
ATOM 2556 O O . PRO B 1 154 ? -16.094 4.066 -3.023 1 98.12 154 PRO B O 1
ATOM 2559 N N . ASP B 1 155 ? -15.703 6.242 -3.381 1 96.94 155 ASP B N 1
ATOM 2560 C CA . ASP B 1 155 ? -15.32 6.109 -4.785 1 96.94 155 ASP B CA 1
ATOM 2561 C C . ASP B 1 155 ? -13.875 6.547 -5.004 1 96.94 155 ASP B C 1
ATOM 2563 O O . ASP B 1 155 ? -13.57 7.738 -4.992 1 96.94 155 ASP B O 1
ATOM 2567 N N . MET B 1 156 ? -13 5.539 -5.285 1 97.69 156 MET B N 1
ATOM 2568 C CA . MET B 1 156 ? -11.578 5.82 -5.434 1 97.69 156 MET B CA 1
ATOM 2569 C C . MET B 1 156 ? -11.336 6.816 -6.562 1 97.69 156 MET B C 1
ATOM 2571 O O . MET B 1 156 ? -10.453 7.672 -6.461 1 97.69 156 MET B O 1
ATOM 2575 N N . TYR B 1 157 ? -12.078 6.656 -7.613 1 95.12 157 TYR B N 1
ATOM 2576 C CA . TYR B 1 157 ? -11.914 7.562 -8.742 1 95.12 157 TYR B CA 1
ATOM 2577 C C . TYR B 1 157 ? -12.258 8.992 -8.352 1 95.12 157 TYR B C 1
ATOM 2579 O O . TYR B 1 157 ? -11.609 9.938 -8.812 1 95.12 157 TYR B O 1
ATOM 2587 N N . ARG B 1 158 ? -13.25 9.227 -7.531 1 95.31 158 ARG B N 1
ATOM 2588 C CA . ARG B 1 158 ? -13.625 10.547 -7.043 1 95.31 158 ARG B CA 1
ATOM 2589 C C . ARG B 1 158 ? -12.625 11.055 -6.016 1 95.31 158 ARG B C 1
ATOM 2591 O O . ARG B 1 158 ? -12.32 12.25 -5.973 1 95.31 158 ARG B O 1
ATOM 2598 N N . ILE B 1 159 ? -12.172 10.156 -5.184 1 97.94 159 ILE B N 1
ATOM 2599 C CA . ILE B 1 159 ? -11.164 10.523 -4.191 1 97.94 159 ILE B CA 1
ATOM 2600 C C . ILE B 1 159 ? -9.875 10.93 -4.895 1 97.94 159 ILE B C 1
ATOM 2602 O O . ILE B 1 159 ? -9.219 11.891 -4.488 1 97.94 159 ILE B O 1
ATOM 2606 N N . ASP B 1 160 ? -9.516 10.164 -5.965 1 98.06 160 ASP B N 1
ATOM 2607 C CA . ASP B 1 160 ? -8.336 10.406 -6.789 1 98.06 160 ASP B CA 1
ATOM 2608 C C . ASP B 1 160 ? -7.066 10.461 -5.938 1 98.06 160 ASP B C 1
ATOM 2610 O O . ASP B 1 160 ? -6.32 11.438 -5.988 1 98.06 160 ASP B O 1
ATOM 2614 N N . PRO B 1 161 ? -6.859 9.375 -5.152 1 98.69 161 PRO B N 1
ATOM 2615 C CA . PRO B 1 161 ? -5.68 9.391 -4.285 1 98.69 161 PRO B CA 1
ATOM 2616 C C . PRO B 1 161 ? -4.379 9.578 -5.066 1 98.69 161 PRO B C 1
ATOM 2618 O O . PRO B 1 161 ? -4.238 9.047 -6.172 1 98.69 161 PRO B O 1
ATOM 2621 N N . LEU B 1 162 ? -3.443 10.32 -4.531 1 98.62 162 LEU B N 1
ATOM 2622 C CA . LEU B 1 162 ? -2.125 10.547 -5.113 1 98.62 162 LEU B CA 1
ATOM 2623 C C . LEU B 1 162 ? -1.273 9.281 -5.043 1 98.62 162 LEU B C 1
ATOM 2625 O O . LEU B 1 162 ? -1.143 8.672 -3.979 1 98.62 162 LEU B O 1
ATOM 2629 N N . LEU B 1 163 ? -0.786 8.82 -6.172 1 98.62 163 LEU B N 1
ATOM 2630 C CA . LEU B 1 163 ? 0.075 7.648 -6.266 1 98.62 163 LEU B CA 1
ATOM 2631 C C . LEU B 1 163 ? 1.537 8.055 -6.41 1 98.62 163 LEU B C 1
ATOM 2633 O O . LEU B 1 163 ? 1.851 9.023 -7.105 1 98.62 163 LEU B O 1
ATOM 2637 N N . TYR B 1 164 ? 2.443 7.336 -5.773 1 98.69 164 TYR B N 1
ATOM 2638 C CA . TYR B 1 164 ? 3.875 7.602 -5.867 1 98.69 164 TYR B CA 1
ATOM 2639 C C . TYR B 1 164 ? 4.57 6.539 -6.707 1 98.69 164 TYR B C 1
ATOM 2641 O O . TYR B 1 164 ? 4.434 5.34 -6.445 1 98.69 164 TYR B O 1
ATOM 2649 N N . ASP B 1 165 ? 5.215 6.965 -7.746 1 98.12 165 ASP B N 1
ATOM 2650 C CA . ASP B 1 165 ? 6.082 6.133 -8.578 1 98.12 165 ASP B CA 1
ATOM 2651 C C . ASP B 1 165 ? 7.527 6.195 -8.086 1 98.12 165 ASP B C 1
ATOM 2653 O O . ASP B 1 165 ? 8.305 7.043 -8.531 1 98.12 165 ASP B O 1
ATOM 2657 N N . GLY B 1 166 ? 7.91 5.25 -7.281 1 96.44 166 GLY B N 1
ATOM 2658 C CA . GLY B 1 166 ? 9.242 5.227 -6.699 1 96.44 166 GLY B CA 1
ATOM 2659 C C . GLY B 1 166 ? 10.336 4.977 -7.727 1 96.44 166 GLY B C 1
ATOM 2660 O O . GLY B 1 166 ? 11.5 5.32 -7.496 1 96.44 166 GLY B O 1
ATOM 2661 N N . GLY B 1 167 ? 10.016 4.305 -8.812 1 95.69 167 GLY B N 1
ATOM 2662 C CA . GLY B 1 167 ? 11 4.039 -9.852 1 95.69 167 GLY B CA 1
ATOM 2663 C C . GLY B 1 167 ? 11.484 5.297 -10.547 1 95.69 167 GLY B C 1
ATOM 2664 O O . GLY B 1 167 ? 12.688 5.449 -10.789 1 95.69 167 GLY B O 1
ATOM 2665 N N . GLN B 1 168 ? 10.555 6.23 -10.781 1 95.06 168 GLN B N 1
ATOM 2666 C CA . GLN B 1 168 ? 10.891 7.445 -11.516 1 95.06 168 GLN B CA 1
ATOM 2667 C C . GLN B 1 168 ? 10.836 8.672 -10.602 1 95.06 168 GLN B C 1
ATOM 2669 O O . GLN B 1 168 ? 11.117 9.789 -11.039 1 95.06 168 GLN B O 1
ATOM 2674 N N . LYS B 1 169 ? 10.516 8.484 -9.422 1 95.5 169 LYS B N 1
ATOM 2675 C CA . LYS B 1 169 ? 10.297 9.602 -8.5 1 95.5 169 LYS B CA 1
ATOM 2676 C C . LYS B 1 169 ? 9.312 10.609 -9.094 1 95.5 169 LYS B C 1
ATOM 2678 O O . LYS B 1 169 ? 9.656 11.781 -9.289 1 95.5 169 LYS B O 1
ATOM 2683 N N . GLN B 1 170 ? 8.125 10.172 -9.297 1 97.06 170 GLN B N 1
ATOM 2684 C CA . GLN B 1 170 ? 7.055 11 -9.836 1 97.06 170 GLN B CA 1
ATOM 2685 C C . GLN B 1 170 ? 5.703 10.609 -9.25 1 97.06 170 GLN B C 1
ATOM 2687 O O . GLN B 1 170 ? 5.57 9.539 -8.648 1 97.06 170 GLN B O 1
ATOM 2692 N N . TYR B 1 171 ? 4.762 11.516 -9.359 1 98.06 171 TYR B N 1
ATOM 2693 C CA . TYR B 1 171 ? 3.41 11.25 -8.891 1 98.06 171 TYR B CA 1
ATOM 2694 C C . T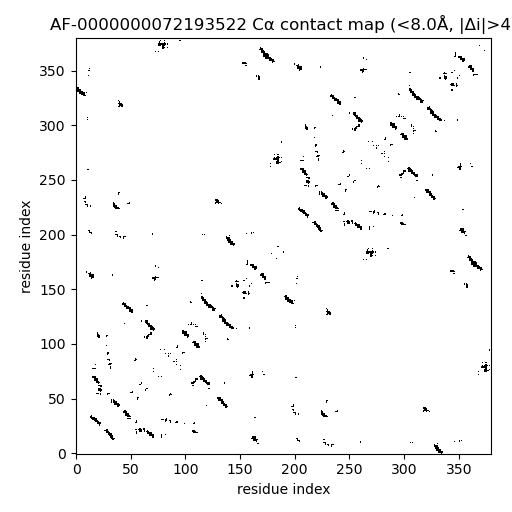YR B 1 171 ? 2.473 10.945 -10.055 1 98.06 171 TYR B C 1
ATOM 2696 O O . TYR B 1 171 ? 2.664 11.453 -11.156 1 98.06 171 TYR B O 1
ATOM 2704 N N . CYS B 1 172 ? 1.529 10.086 -9.812 1 97.81 172 CYS B N 1
ATOM 2705 C CA . CYS B 1 172 ? 0.486 9.75 -10.773 1 97.81 172 CYS B CA 1
ATOM 2706 C C . CYS B 1 172 ? -0.895 9.836 -10.141 1 97.81 172 CYS B C 1
ATOM 2708 O O . CYS B 1 172 ? -1.015 9.898 -8.914 1 97.81 172 CYS B O 1
ATOM 2710 N N . ARG B 1 173 ? -1.861 9.945 -10.961 1 97.81 173 ARG B N 1
ATOM 2711 C CA . ARG B 1 173 ? -3.238 9.875 -10.484 1 97.81 173 ARG B CA 1
ATOM 2712 C C . ARG B 1 173 ? -3.832 8.492 -10.727 1 97.81 173 ARG B C 1
ATOM 2714 O O . ARG B 1 173 ? -3.197 7.637 -11.344 1 97.81 173 ARG B O 1
ATOM 2721 N N . VAL B 1 174 ? -4.996 8.258 -10.172 1 97.62 174 VAL B N 1
ATOM 2722 C CA . VAL B 1 174 ? -5.758 7.047 -10.453 1 97.62 174 VAL B CA 1
ATOM 2723 C C . VAL B 1 174 ? -6.465 7.18 -11.797 1 97.62 174 VAL B C 1
ATOM 2725 O O . VAL B 1 174 ? -6.879 8.273 -12.188 1 97.62 174 VAL B O 1
ATOM 2728 N N . GLY B 1 175 ? -6.52 6.031 -12.523 1 96.5 175 GLY B N 1
ATOM 2729 C CA . GLY B 1 175 ? -7.18 6.008 -13.82 1 96.5 175 GLY B CA 1
ATOM 2730 C C . GLY B 1 175 ? -8.578 5.422 -13.766 1 96.5 175 GLY B C 1
ATOM 2731 O O . GLY B 1 175 ? -9.172 5.324 -12.688 1 96.5 175 GLY B O 1
ATOM 2732 N N . GLU B 1 176 ? -9.109 5.102 -14.883 1 94.94 176 GLU B N 1
ATOM 2733 C CA . GLU B 1 176 ? -10.5 4.691 -15.016 1 94.94 176 GLU B CA 1
ATOM 2734 C C . GLU B 1 176 ? -10.742 3.324 -14.383 1 94.94 176 GLU B C 1
ATOM 2736 O O . GLU B 1 176 ? -9.836 2.49 -14.328 1 94.94 176 GLU B O 1
ATOM 2741 N N . PRO B 1 177 ? -12 3.062 -13.898 1 95.75 177 PRO B N 1
ATOM 2742 C CA . PRO B 1 177 ? -12.367 1.726 -13.422 1 95.75 177 PRO B CA 1
ATOM 2743 C C . PRO B 1 177 ? -12.344 0.678 -14.531 1 95.75 177 PRO B C 1
ATOM 2745 O O . PRO B 1 177 ? -12.602 1.001 -15.695 1 95.75 177 PRO B O 1
ATOM 2748 N N . LEU B 1 178 ? -12.023 -0.542 -14.188 1 96.38 178 LEU B N 1
ATOM 2749 C CA . LEU B 1 178 ? -11.906 -1.633 -15.156 1 96.38 178 LEU B CA 1
ATOM 2750 C C . LEU B 1 178 ? -13.094 -2.584 -15.039 1 96.38 178 LEU B C 1
ATOM 2752 O O . LEU B 1 178 ? -13.43 -3.287 -15.992 1 96.38 178 LEU B O 1
ATOM 2756 N N . GLY B 1 179 ? -13.602 -2.746 -13.797 1 94.56 179 GLY B N 1
ATOM 2757 C CA . GLY B 1 179 ? -14.695 -3.67 -13.547 1 94.56 179 GLY B CA 1
ATOM 2758 C C . GLY B 1 179 ? -14.812 -4.074 -12.094 1 94.56 179 GLY B C 1
ATOM 2759 O O . GLY B 1 179 ? -13.945 -3.752 -11.281 1 94.56 179 GLY B O 1
ATOM 2760 N N . LYS B 1 180 ? -15.914 -4.828 -11.859 1 95.69 180 LYS B N 1
ATOM 2761 C CA . LYS B 1 180 ? -16.234 -5.188 -10.484 1 95.69 180 LYS B CA 1
ATOM 2762 C C . LYS B 1 180 ? -15.406 -6.375 -10.016 1 95.69 180 LYS B C 1
ATOM 2764 O O . LYS B 1 180 ? -15.227 -7.348 -10.758 1 95.69 180 LYS B O 1
ATOM 2769 N N . ALA B 1 181 ? -14.859 -6.246 -8.82 1 95.31 181 ALA B N 1
ATOM 2770 C CA . ALA B 1 181 ? -14.219 -7.375 -8.156 1 95.31 181 ALA B CA 1
ATOM 2771 C C . ALA B 1 181 ? -15.227 -8.477 -7.836 1 95.31 181 ALA B C 1
ATOM 2773 O O . ALA B 1 181 ? -16.422 -8.211 -7.723 1 95.31 181 ALA B O 1
ATOM 2774 N N . PHE B 1 182 ? -14.703 -9.734 -7.746 1 93.56 182 PHE B N 1
ATOM 2775 C CA . PHE B 1 182 ? -15.492 -10.922 -7.453 1 93.56 182 PHE B CA 1
ATOM 2776 C C . PHE B 1 182 ? -16.484 -11.195 -8.57 1 93.56 182 PHE B C 1
ATOM 2778 O O . PHE B 1 182 ? -17.484 -11.898 -8.367 1 93.56 182 PHE B O 1
ATOM 2785 N N . SER B 1 183 ? -16.406 -10.57 -9.672 1 90.94 183 SER B N 1
ATOM 2786 C CA . SER B 1 183 ? -17.203 -10.766 -10.875 1 90.94 183 SER B CA 1
ATOM 2787 C C . SER B 1 183 ? -16.328 -11.07 -12.078 1 90.94 183 SER B C 1
ATOM 2789 O O . SER B 1 183 ? -16.547 -12.062 -12.781 1 90.94 183 SER B O 1
ATOM 2791 N N . LEU B 1 184 ? -15.258 -10.359 -12.289 1 90.31 184 LEU B N 1
ATOM 2792 C CA . LEU B 1 184 ? -14.359 -10.516 -13.43 1 90.31 184 LEU B CA 1
ATOM 2793 C C . LEU B 1 184 ? -13.789 -11.93 -13.484 1 90.31 184 LEU B C 1
ATOM 2795 O O . LEU B 1 184 ? -13.609 -12.492 -14.57 1 90.31 184 LEU B O 1
ATOM 2799 N N . GLY B 1 185 ? -13.516 -12.477 -12.32 1 88.44 185 GLY B N 1
ATOM 2800 C CA . GLY B 1 185 ? -12.859 -13.773 -12.234 1 88.44 185 GLY B CA 1
ATOM 2801 C C . GLY B 1 185 ? -13.789 -14.93 -12.547 1 88.44 185 GLY B C 1
ATOM 2802 O O . GLY B 1 185 ? -13.336 -16.047 -12.781 1 88.44 185 GLY B O 1
ATOM 2803 N N . ARG B 1 186 ? -15.086 -14.703 -12.641 1 88.31 186 ARG B N 1
ATOM 2804 C CA . ARG B 1 186 ? -16.062 -15.766 -12.852 1 88.31 186 ARG B CA 1
ATOM 2805 C C . ARG B 1 186 ? -15.914 -16.391 -14.234 1 88.31 186 ARG B C 1
ATOM 2807 O O . ARG B 1 186 ? -16.391 -17.5 -14.477 1 88.31 186 ARG B O 1
ATOM 2814 N N . GLN B 1 187 ? -15.227 -15.758 -15.047 1 87.75 187 GLN B N 1
ATOM 2815 C CA . GLN B 1 187 ? -15.039 -16.281 -16.391 1 87.75 187 GLN B CA 1
ATOM 2816 C C . GLN B 1 187 ? -14.164 -17.547 -16.375 1 87.75 187 GLN B C 1
ATOM 2818 O O . GLN B 1 187 ? -14.125 -18.297 -17.359 1 87.75 187 GLN B O 1
ATOM 2823 N N . TYR B 1 188 ? -13.461 -17.797 -15.344 1 85.81 188 TYR B N 1
ATOM 2824 C CA . TYR B 1 188 ? -12.594 -18.969 -15.258 1 85.81 188 TYR B CA 1
ATOM 2825 C C . TYR B 1 188 ? -13.312 -20.125 -14.562 1 85.81 188 TYR B C 1
ATOM 2827 O O . TYR B 1 188 ? -12.688 -21.125 -14.211 1 85.81 188 TYR B O 1
ATOM 2835 N N . GLY B 1 189 ? -14.547 -20.172 -14.43 1 72 189 GLY B N 1
ATOM 2836 C CA . GLY B 1 189 ? -15.352 -21.328 -14.062 1 72 189 GLY B CA 1
ATOM 2837 C C . GLY B 1 189 ? -15.742 -21.344 -12.602 1 72 189 GLY B C 1
ATOM 2838 O O . GLY B 1 189 ? -15.867 -22.406 -12 1 72 189 GLY B O 1
ATOM 2839 N N . LEU B 1 190 ? -16.016 -20.188 -11.969 1 66.94 190 LEU B N 1
ATOM 2840 C CA . LEU B 1 190 ? -16.578 -20.25 -10.625 1 66.94 190 LEU B CA 1
ATOM 2841 C C . LEU B 1 190 ? -18.094 -20.375 -10.672 1 66.94 190 LEU B C 1
ATOM 2843 O O . LEU B 1 190 ? -18.734 -19.859 -11.602 1 66.94 190 LEU B O 1
#

InterPro domains:
  IPR002563 Flavin reductase like domain [PF01613] (12-169)
  IPR002563 Flavin reductase like domain [SM00903] (10-164)
  IPR012349 FMN-binding split barrel [G3DSA:2.30.110.10] (1-189)
  IPR052174 Flavoredoxin [PTHR43567] (1-183)

Solvent-accessible surface area (backbone atoms only — not comparable to full-atom values): 18781 Å² total; per-residue (Å²): 132,59,46,76,71,39,58,56,77,79,69,62,69,20,26,48,28,38,41,18,17,23,35,92,86,65,48,79,41,60,33,43,40,52,25,42,36,46,42,20,72,40,61,18,23,36,31,42,32,41,39,75,85,39,55,61,43,52,9,30,71,70,54,42,11,31,19,47,25,34,33,27,43,92,43,49,36,54,48,33,32,33,53,73,49,56,55,86,78,41,64,61,42,74,58,63,69,52,44,79,37,77,47,94,84,38,71,19,26,40,57,64,83,32,44,31,36,36,36,15,38,59,69,47,76,45,85,53,69,54,12,36,32,40,32,21,36,33,62,31,28,33,31,38,69,85,25,35,44,97,87,67,34,49,30,58,72,65,44,20,37,28,31,38,30,76,58,66,42,27,30,25,30,57,26,61,74,76,48,50,52,86,49,54,17,44,79,65,74,110,132,60,47,76,71,38,58,53,78,79,68,63,71,21,28,48,29,37,40,17,18,25,35,94,85,63,47,77,42,60,32,42,40,51,26,42,35,46,44,20,71,41,62,19,24,35,32,40,32,39,40,75,89,40,54,62,43,52,10,32,70,71,54,43,13,31,17,46,24,35,33,28,44,91,42,47,36,54,47,32,32,32,54,73,50,55,54,84,80,42,65,62,43,75,60,63,69,53,45,79,37,79,46,94,84,38,70,19,26,39,56,64,81,31,43,30,36,35,36,16,38,59,68,46,76,45,84,52,68,53,13,37,31,41,31,21,36,33,63,30,28,34,31,37,68,85,25,36,44,97,86,67,34,49,28,59,70,64,44,20,37,28,31,39,31,78,59,66,41,25,32,24,32,56,27,61,76,74,46,50,53,86,50,52,17,44,79,64,71,109

Sequence (380 aa):
MKKALGPVTLAYPMPAFLVAAYDEEGKANIMTAAWGGICCSNPPCIAVSLRPERWTHKAIVARRAFTVCVPSAAQAAMVDFAGMVSGARGDKFSATGLTAVRSTVVDAPYVDECPLVLECELQATLELGSHTQFVGRILNVGIETDCLNESGQPDMYRIDPLLYDGGQKQYCRVGEPLGKAFSLGRQYGLMKKALGPVTLAYPMPAFLVAAYDEEGKANIMTAAWGGICCSNPPCIAVSLRPERWTHKAIVARRAFTVCVPSAAQAAMVDFAGMVSGARGDKFSATGLTAVRSTVVDAPYVDECPLVLECELQATLELGSHTQFVGRILNVGIETDCLNESGQPDMYRIDPLLYDGGQKQYCRVGEPLGKAFSLGRQYGL

pLDDT: mean 96.28, std 4.59, range [66.5, 98.94]